Protein AF-A0A1I4GDP8-F1 (afdb_monomer)

Sequence (172 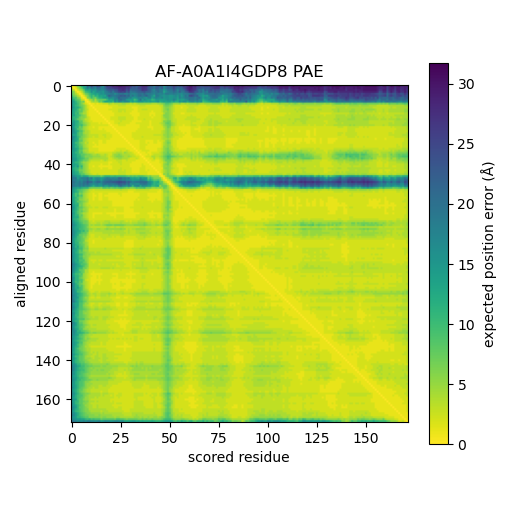aa):
MAGLQLTEWSTLGAIAVHTGGLLLDNRWLRMLGGGAHGLPALAEQNSLESSRSHLVVAFDVLGGQFAIDGGGLGIAAGEVCYWGPDTLAWSGIGVGYSAFLRWALGGGLAEFYGSLRWEGWQEENRVLRMDQGWSLYPPPFAEQGKDANAVSRASVPFGELLGFYADVARQL

Solvent-accessible surface area (backbone atoms only — not comparable to full-atom values): 9273 Å² total; per-residue (Å²): 143,85,63,65,95,57,52,63,87,38,70,66,28,37,38,32,74,75,32,42,46,47,71,38,79,56,52,39,38,38,33,42,3,51,27,46,82,67,39,60,21,36,59,63,75,50,58,46,86,60,96,53,40,51,43,62,47,30,37,38,38,63,53,23,38,31,24,34,20,59,61,58,74,77,76,49,68,57,24,28,27,38,34,35,57,51,71,68,42,79,44,72,71,85,35,36,64,68,57,46,51,52,38,52,76,68,53,51,52,59,70,74,40,49,66,72,52,34,92,62,48,57,65,54,38,68,73,52,53,69,44,36,21,49,48,52,45,50,38,48,57,40,84,80,12,51,48,41,70,80,32,48,76,43,85,39,53,36,68,58,50,42,47,52,51,58,56,53,54,72,74,110

Mean predicted aligned error: 4.49 Å

Secondary structure (DSSP, 8-state):
-------TTSHHHHHHHH-SEEEETTTTEEEESS-BTTBPPHHHHTT-SS--SEEEEEEETTS-EEEEE-SSSSS-TT-EEEE-TTT-SEEE-SS-HHHHHHHHHTTTHHHHTGGG--TTHHHHHHHS-TTEEEEEES-TTSGGGS-TTTSEEEEEEHHHHHHHHHHHHTT-

Nearest PDB structures (foldseek):
  8fzz-assembly2_D  TM=6.661E-01  e=7.104E-02  Phocaeicola vulgatus
  8g0k-assembly2_D  TM=5.378E-01  e=4.264E-02  Bacteroides

pLDDT: mean 91.88, std 12.27, range [35.91, 98.44]

Structure (mmCIF, N/CA/C/O backbone):
data_AF-A0A1I4GDP8-F1
#
_entry.id   AF-A0A1I4GDP8-F1
#
loop_
_atom_site.group_PDB
_atom_site.id
_atom_site.type_symbol
_atom_site.label_atom_id
_atom_site.label_alt_id
_atom_site.label_comp_id
_atom_site.label_asym_id
_atom_site.label_entity_id
_atom_site.label_seq_id
_atom_site.pdbx_PDB_ins_code
_atom_site.Cartn_x
_atom_site.Cartn_y
_atom_site.Cartn_z
_atom_site.occupancy
_atom_site.B_iso_or_equiv
_atom_site.auth_seq_id
_atom_site.auth_comp_id
_atom_site.auth_asym_id
_atom_site.auth_atom_id
_atom_site.pdbx_PDB_model_num
ATOM 1 N N . MET A 1 1 ? 17.662 17.486 -13.382 1.00 35.91 1 MET A N 1
ATOM 2 C CA . MET A 1 1 ? 16.907 16.226 -13.237 1.00 35.91 1 MET A CA 1
ATOM 3 C C . MET A 1 1 ? 17.757 15.092 -13.785 1.00 35.91 1 MET A C 1
ATOM 5 O O . MET A 1 1 ? 17.804 14.910 -14.991 1.00 35.91 1 MET A O 1
ATOM 9 N N . ALA A 1 2 ? 18.505 14.404 -12.929 1.00 40.25 2 ALA A N 1
ATOM 10 C CA . ALA A 1 2 ? 19.274 13.216 -13.291 1.00 40.25 2 ALA A CA 1
ATOM 11 C C . ALA A 1 2 ? 19.120 12.240 -12.126 1.00 40.25 2 ALA A C 1
ATOM 13 O O . ALA A 1 2 ? 19.550 12.554 -11.024 1.00 40.25 2 ALA A O 1
ATOM 14 N N . GLY A 1 3 ? 18.421 11.127 -12.336 1.00 43.22 3 GLY A N 1
ATOM 15 C CA . GLY A 1 3 ? 18.157 10.185 -11.242 1.00 43.22 3 GLY A CA 1
ATOM 16 C C . GLY A 1 3 ? 17.211 9.033 -11.555 1.00 43.22 3 GLY A C 1
ATOM 17 O O . GLY A 1 3 ? 16.853 8.287 -10.657 1.00 43.22 3 GLY A O 1
ATOM 18 N N . LEU A 1 4 ? 16.790 8.851 -12.806 1.00 46.84 4 LEU A N 1
ATOM 19 C CA . LEU A 1 4 ? 15.956 7.717 -13.170 1.00 46.84 4 LEU A CA 1
ATOM 20 C C . LEU A 1 4 ? 16.257 7.357 -14.627 1.00 46.84 4 LEU A C 1
ATOM 22 O O . LEU A 1 4 ? 15.817 8.050 -15.536 1.00 46.84 4 LEU A O 1
ATOM 26 N N . GLN A 1 5 ? 17.013 6.280 -14.870 1.00 47.69 5 GLN A N 1
ATOM 27 C CA . GLN A 1 5 ? 17.073 5.653 -16.202 1.00 47.69 5 GLN A CA 1
ATOM 28 C C . GLN A 1 5 ? 15.788 4.845 -16.476 1.00 47.69 5 GLN A C 1
ATOM 30 O O . GLN A 1 5 ? 15.824 3.799 -17.117 1.00 47.69 5 GLN A O 1
ATOM 35 N N . LEU A 1 6 ? 14.634 5.300 -15.974 1.00 54.16 6 LEU A N 1
ATOM 36 C CA . LEU A 1 6 ? 13.370 4.839 -16.517 1.00 54.16 6 LEU A CA 1
ATOM 37 C C . LEU A 1 6 ? 13.172 5.612 -17.803 1.00 54.16 6 LEU A C 1
ATOM 39 O O . LEU A 1 6 ? 13.088 6.838 -17.817 1.00 54.16 6 LEU A O 1
ATOM 43 N N . THR A 1 7 ? 13.114 4.883 -18.901 1.00 51.88 7 THR A N 1
ATOM 44 C CA . THR A 1 7 ? 12.598 5.462 -20.123 1.00 51.88 7 THR A CA 1
ATOM 45 C C . THR A 1 7 ? 11.133 5.829 -19.871 1.00 51.88 7 THR A C 1
ATOM 47 O O . THR A 1 7 ? 10.374 5.032 -19.306 1.00 51.88 7 THR A O 1
ATOM 50 N N . GLU A 1 8 ? 10.718 7.027 -20.290 1.00 60.31 8 GLU A N 1
ATOM 51 C CA . GLU A 1 8 ? 9.305 7.462 -20.278 1.00 60.31 8 GLU A CA 1
ATOM 52 C C . GLU A 1 8 ? 8.395 6.460 -21.019 1.00 60.31 8 GLU A C 1
ATOM 54 O O . GLU A 1 8 ? 7.193 6.393 -20.795 1.00 60.31 8 GLU A O 1
ATOM 59 N N . TRP A 1 9 ? 9.006 5.615 -21.853 1.00 66.12 9 TRP A N 1
ATOM 60 C CA . TRP A 1 9 ? 8.411 4.517 -22.606 1.00 66.12 9 TRP A CA 1
ATOM 61 C C . TRP A 1 9 ? 8.020 3.289 -21.765 1.00 66.12 9 TRP A C 1
ATOM 63 O O . TRP A 1 9 ? 7.326 2.404 -22.265 1.00 66.12 9 TRP A O 1
ATOM 73 N N . SER A 1 10 ? 8.452 3.199 -20.505 1.00 86.81 10 SER A N 1
ATOM 74 C CA . SER A 1 10 ? 8.004 2.155 -19.576 1.00 86.81 10 SER A CA 1
ATOM 75 C C . SER A 1 10 ? 6.699 2.555 -18.880 1.00 86.81 10 SER A C 1
ATOM 77 O O . SER A 1 10 ? 6.468 3.730 -18.611 1.00 86.81 10 SER A O 1
ATOM 79 N N . THR A 1 11 ? 5.853 1.582 -18.515 1.00 92.94 11 THR A N 1
ATOM 80 C CA . THR A 1 11 ? 4.602 1.858 -17.777 1.00 92.94 11 THR A CA 1
ATOM 81 C C . THR A 1 11 ? 4.851 2.643 -16.484 1.00 92.94 11 THR A C 1
ATOM 83 O O . THR A 1 11 ? 4.114 3.576 -16.183 1.00 92.94 11 THR A O 1
ATOM 86 N N . LEU A 1 12 ? 5.905 2.290 -15.738 1.00 93.50 12 LEU A N 1
ATOM 87 C CA . LEU A 1 12 ? 6.292 2.993 -14.514 1.00 93.50 12 LEU A CA 1
ATOM 88 C C . LEU A 1 12 ? 6.770 4.421 -14.802 1.00 93.50 12 LEU A C 1
ATOM 90 O O . LEU A 1 12 ? 6.338 5.347 -14.124 1.00 93.50 12 LEU A O 1
ATOM 94 N N . GLY A 1 13 ? 7.619 4.607 -15.818 1.00 91.69 13 GLY A N 1
ATOM 95 C CA . GLY A 1 13 ? 8.099 5.927 -16.232 1.00 91.69 13 GLY A CA 1
ATOM 96 C C . GLY A 1 13 ? 6.957 6.851 -16.653 1.00 91.69 13 GLY A C 1
ATOM 97 O O . GLY A 1 13 ? 6.884 7.983 -16.184 1.00 91.69 13 GLY A O 1
ATOM 98 N N . ALA A 1 14 ? 6.013 6.348 -17.452 1.00 93.62 14 ALA A N 1
ATOM 99 C CA . ALA A 1 14 ? 4.844 7.112 -17.877 1.00 93.62 14 ALA A CA 1
ATOM 100 C C . ALA A 1 14 ? 3.983 7.578 -16.688 1.00 93.62 14 ALA A C 1
ATOM 102 O O . ALA A 1 14 ? 3.579 8.739 -16.641 1.00 93.62 14 ALA A O 1
ATOM 103 N N . ILE A 1 15 ? 3.736 6.710 -15.699 1.00 95.25 15 ILE A N 1
ATOM 104 C CA . ILE A 1 15 ? 2.999 7.079 -14.477 1.00 95.25 15 ILE A CA 1
ATOM 105 C C . ILE A 1 15 ? 3.788 8.101 -13.653 1.00 95.25 15 ILE A C 1
ATOM 107 O O . ILE A 1 15 ? 3.215 9.098 -13.210 1.00 95.25 15 ILE A O 1
ATOM 111 N N . ALA A 1 16 ? 5.092 7.881 -13.478 1.00 93.81 16 ALA A N 1
ATOM 112 C CA . ALA A 1 16 ? 5.968 8.757 -12.708 1.00 93.81 16 ALA A CA 1
ATOM 113 C C . ALA A 1 16 ? 6.055 10.178 -13.284 1.00 93.81 16 ALA A C 1
ATOM 115 O O . ALA A 1 16 ? 6.121 11.136 -12.521 1.00 93.81 16 ALA A O 1
ATOM 116 N N . VAL A 1 17 ? 6.049 10.319 -14.613 1.00 92.94 17 VAL A N 1
ATOM 117 C CA . VAL A 1 17 ? 6.251 11.610 -15.291 1.00 92.94 17 VAL A CA 1
ATOM 118 C C . VAL A 1 17 ? 4.935 12.315 -15.621 1.00 92.94 17 VAL A C 1
ATOM 120 O O . VAL A 1 17 ? 4.860 13.539 -15.529 1.00 92.94 17 VAL A O 1
ATOM 123 N N . HIS A 1 18 ? 3.887 11.579 -15.999 1.00 94.94 18 HIS A N 1
ATOM 124 C CA . HIS A 1 18 ? 2.669 12.174 -16.566 1.00 94.94 18 HIS A CA 1
ATOM 125 C C . HIS A 1 18 ? 1.446 12.129 -15.645 1.00 94.94 18 HIS A C 1
ATOM 127 O O . HIS A 1 18 ? 0.358 12.535 -16.051 1.00 94.94 18 HIS A O 1
ATOM 133 N N . THR A 1 19 ? 1.590 11.652 -14.407 1.00 95.56 19 THR A N 1
ATOM 134 C CA . THR A 1 19 ? 0.492 11.609 -13.431 1.00 95.56 19 THR A CA 1
ATOM 135 C C . THR A 1 19 ? 0.973 12.057 -12.056 1.00 95.56 19 THR A C 1
ATOM 137 O O . THR A 1 19 ? 2.157 11.955 -11.761 1.00 95.56 19 THR A O 1
ATOM 140 N N . GLY A 1 20 ? 0.067 12.494 -11.177 1.00 94.81 20 GLY A N 1
ATOM 141 C CA . GLY A 1 20 ? 0.382 12.643 -9.746 1.00 94.81 20 GLY A CA 1
ATOM 142 C C . GLY A 1 20 ? 0.464 11.301 -9.000 1.00 94.81 20 GLY A C 1
ATOM 143 O O . GLY A 1 20 ? 1.053 11.219 -7.925 1.00 94.81 20 GLY A O 1
ATOM 144 N N . GLY A 1 21 ? -0.107 10.247 -9.584 1.00 95.50 21 GLY A N 1
ATOM 145 C CA . GLY A 1 21 ? -0.298 8.917 -9.012 1.00 95.50 21 GLY A CA 1
ATOM 146 C C . GLY A 1 21 ? -1.630 8.316 -9.471 1.00 95.50 21 GLY A C 1
ATOM 147 O O . GLY A 1 21 ? -2.448 9.003 -10.089 1.00 95.50 21 GLY A O 1
ATOM 148 N N . LEU A 1 22 ? -1.858 7.039 -9.162 1.00 96.75 22 LEU A N 1
ATOM 149 C CA . LEU A 1 22 ? -3.117 6.342 -9.451 1.00 96.75 22 LEU A CA 1
ATOM 150 C C . LEU A 1 22 ? -3.811 5.932 -8.155 1.00 96.75 22 LEU A C 1
ATOM 152 O O . LEU A 1 22 ? -3.173 5.460 -7.216 1.00 96.75 22 LEU A O 1
ATOM 156 N N . LEU A 1 23 ? -5.133 6.072 -8.129 1.00 96.44 23 LEU A N 1
ATOM 157 C CA . LEU A 1 23 ? -5.977 5.689 -7.003 1.00 96.44 23 LEU A CA 1
ATOM 158 C C . LEU A 1 23 ? -6.873 4.548 -7.451 1.00 96.44 23 LEU A C 1
ATOM 160 O O . LEU A 1 23 ? -7.766 4.752 -8.273 1.00 96.44 23 LEU A O 1
ATOM 164 N N . LEU A 1 24 ? -6.619 3.354 -6.932 1.00 97.00 24 LEU A N 1
ATOM 165 C CA . LEU A 1 24 ? -7.329 2.148 -7.331 1.00 97.00 24 LEU A CA 1
ATOM 166 C C . LEU A 1 24 ? -8.208 1.641 -6.193 1.00 97.00 24 LEU A C 1
ATOM 168 O O . LEU A 1 24 ? -7.927 1.887 -5.019 1.00 97.00 24 LEU A O 1
ATOM 172 N N . ASP A 1 25 ? -9.278 0.949 -6.578 1.00 96.50 25 ASP A N 1
ATOM 173 C CA . ASP A 1 25 ? -10.204 0.247 -5.687 1.00 96.50 25 ASP A CA 1
ATOM 174 C C . ASP A 1 25 ? -10.676 1.115 -4.510 1.00 96.50 25 ASP A C 1
ATOM 176 O O . ASP A 1 25 ? -10.253 0.964 -3.367 1.00 96.50 25 ASP A O 1
ATOM 180 N N . ASN A 1 26 ? -11.478 2.137 -4.828 1.00 96.56 26 ASN A N 1
ATOM 181 C CA . ASN A 1 26 ? -11.951 3.139 -3.870 1.00 96.56 26 ASN A CA 1
ATOM 182 C C . ASN A 1 26 ? -10.823 3.801 -3.059 1.00 96.56 26 ASN A C 1
ATOM 184 O O . ASN A 1 26 ? -11.002 4.111 -1.886 1.00 96.56 26 ASN A O 1
ATOM 188 N N . ARG A 1 27 ? -9.678 4.079 -3.700 1.00 95.81 27 ARG A N 1
ATOM 189 C CA . ARG A 1 27 ? -8.499 4.727 -3.089 1.00 95.81 27 ARG A CA 1
ATOM 190 C C . ARG A 1 27 ? -7.786 3.853 -2.049 1.00 95.81 27 ARG A C 1
ATOM 192 O O . ARG A 1 27 ? -6.932 4.378 -1.329 1.00 95.81 27 ARG A O 1
ATOM 199 N N . TRP A 1 28 ? -8.119 2.557 -1.985 1.00 97.81 28 TRP A N 1
ATOM 200 C CA . TRP A 1 28 ? -7.442 1.586 -1.131 1.00 97.81 28 TRP A CA 1
ATOM 201 C C . TRP A 1 28 ? -5.963 1.493 -1.489 1.00 97.81 28 TRP A C 1
ATOM 203 O O . TRP A 1 28 ? -5.117 1.606 -0.612 1.00 97.81 28 TRP A O 1
ATOM 213 N N . LEU A 1 29 ? -5.658 1.332 -2.779 1.00 98.06 29 LEU A N 1
ATOM 214 C CA . LEU A 1 29 ? -4.291 1.295 -3.287 1.00 98.06 29 LEU A CA 1
ATOM 215 C C . LEU A 1 29 ? -3.946 2.629 -3.953 1.00 98.06 29 LEU A C 1
ATOM 217 O O . LEU A 1 29 ? -4.675 3.120 -4.819 1.00 98.06 29 LEU A O 1
ATOM 221 N N . ARG A 1 30 ? -2.812 3.202 -3.562 1.00 97.44 30 ARG A N 1
ATOM 222 C CA . ARG A 1 30 ? -2.307 4.499 -4.017 1.00 97.44 30 ARG A CA 1
ATOM 223 C C . ARG A 1 30 ? -0.950 4.285 -4.675 1.00 97.44 30 ARG A C 1
ATOM 225 O O . ARG A 1 30 ? 0.062 4.146 -3.993 1.00 97.44 30 ARG A O 1
ATOM 232 N N . MET A 1 31 ? -0.933 4.211 -6.002 1.00 97.56 31 MET A N 1
ATOM 233 C CA . MET A 1 31 ? 0.302 4.050 -6.772 1.00 97.56 31 MET A CA 1
ATOM 234 C C . MET A 1 31 ? 0.991 5.397 -6.968 1.00 97.56 31 MET A C 1
ATOM 236 O O . MET A 1 31 ? 0.341 6.387 -7.311 1.00 97.56 31 MET A O 1
ATOM 240 N N . LEU A 1 32 ? 2.305 5.421 -6.772 1.00 96.81 32 LEU A N 1
ATOM 241 C CA . LEU A 1 32 ? 3.108 6.637 -6.800 1.00 96.81 32 LEU A CA 1
ATOM 242 C C . LEU A 1 32 ? 3.395 7.084 -8.236 1.00 96.81 32 LEU A C 1
ATOM 244 O O . LEU A 1 32 ? 3.806 6.287 -9.080 1.00 96.81 32 LEU A O 1
ATOM 248 N N . GLY A 1 33 ? 3.193 8.377 -8.485 1.00 96.25 33 GLY A N 1
ATOM 249 C CA . GLY A 1 33 ? 3.544 9.066 -9.727 1.00 96.25 33 GLY A CA 1
ATOM 250 C C . GLY A 1 33 ? 4.491 10.236 -9.451 1.00 96.25 33 GLY A C 1
ATOM 251 O O . GLY A 1 33 ? 5.422 10.116 -8.660 1.00 96.25 33 GLY A O 1
ATOM 252 N N . GLY A 1 34 ? 4.223 11.392 -10.049 1.00 95.38 34 GLY A N 1
ATOM 253 C CA . GLY A 1 34 ? 4.928 12.655 -9.812 1.00 95.38 34 GLY A CA 1
ATOM 254 C C . GLY A 1 34 ? 4.578 13.359 -8.494 1.00 95.38 34 GLY A C 1
ATOM 255 O O . GLY A 1 34 ? 5.129 14.420 -8.218 1.00 95.38 34 GLY A O 1
ATOM 256 N N . GLY A 1 35 ? 3.694 12.775 -7.678 1.00 93.88 35 GLY A N 1
ATOM 257 C CA . GLY A 1 35 ? 3.245 13.328 -6.400 1.00 93.88 35 GLY A CA 1
ATOM 258 C C . GLY A 1 35 ? 2.037 14.250 -6.562 1.00 93.88 35 GLY A C 1
ATOM 259 O O . GLY A 1 35 ? 1.965 15.064 -7.483 1.00 93.88 35 GLY A O 1
ATOM 260 N N . ALA A 1 36 ? 1.051 14.107 -5.676 1.00 92.12 36 ALA A N 1
ATOM 261 C CA . ALA A 1 36 ? -0.137 14.959 -5.639 1.00 92.12 36 ALA A CA 1
ATOM 262 C C . ALA A 1 36 ? -0.914 14.786 -4.330 1.00 92.12 36 ALA A C 1
ATOM 264 O O . ALA A 1 36 ? -0.966 13.699 -3.758 1.00 92.12 36 ALA A O 1
ATOM 265 N N . HIS A 1 37 ? -1.589 15.854 -3.891 1.00 87.06 37 HIS A N 1
ATOM 266 C CA . HIS A 1 37 ? -2.565 15.827 -2.792 1.00 87.06 37 HIS A CA 1
ATOM 267 C C . HIS A 1 37 ? -2.056 15.219 -1.469 1.00 87.06 37 HIS A C 1
ATOM 269 O O . HIS A 1 37 ? -2.854 14.693 -0.701 1.00 87.06 37 HIS A O 1
ATOM 275 N N . GLY A 1 38 ? -0.752 15.311 -1.186 1.00 87.19 38 GLY A N 1
ATOM 276 C CA . GLY A 1 38 ? -0.131 14.753 0.022 1.00 87.19 38 GLY A CA 1
ATOM 277 C C . GLY A 1 38 ? 0.477 13.357 -0.151 1.00 87.19 38 GLY A C 1
ATOM 278 O O . GLY A 1 38 ? 1.065 12.845 0.796 1.00 87.19 38 GLY A O 1
ATOM 279 N N . LEU A 1 39 ? 0.386 12.754 -1.343 1.00 91.12 39 LEU A N 1
ATOM 280 C CA . LEU A 1 39 ? 1.214 11.603 -1.710 1.00 91.12 39 LEU A CA 1
ATOM 281 C C . LEU A 1 39 ? 2.594 12.073 -2.182 1.00 91.12 39 LEU A C 1
ATOM 283 O O . LEU A 1 39 ? 2.650 12.999 -3.003 1.00 91.12 39 LEU A O 1
ATOM 287 N N . PRO A 1 40 ? 3.682 11.426 -1.724 1.00 93.06 40 PRO A N 1
ATOM 288 C CA . PRO A 1 40 ? 5.023 11.750 -2.184 1.00 93.06 40 PRO A CA 1
ATOM 289 C C . PRO A 1 40 ? 5.181 11.398 -3.663 1.00 93.06 40 PRO A C 1
ATOM 291 O O . PRO A 1 40 ? 4.536 10.479 -4.183 1.00 93.06 40 PRO A O 1
ATOM 294 N N . ALA A 1 41 ? 6.077 12.102 -4.348 1.00 94.56 41 ALA A N 1
ATOM 295 C CA . ALA A 1 41 ? 6.502 11.669 -5.672 1.00 94.56 41 ALA A CA 1
ATOM 296 C C . ALA A 1 41 ? 7.258 10.334 -5.570 1.00 94.56 41 ALA A C 1
ATOM 298 O O . ALA A 1 41 ? 7.981 10.094 -4.602 1.00 94.56 41 ALA A O 1
ATOM 299 N N . LEU A 1 42 ? 7.182 9.488 -6.602 1.00 94.06 42 LEU A N 1
ATOM 300 C CA . LEU A 1 42 ? 7.959 8.248 -6.700 1.00 94.06 42 LEU A CA 1
ATOM 301 C C . LEU A 1 42 ? 9.453 8.518 -6.456 1.00 94.06 42 LEU A C 1
ATOM 303 O O . LEU A 1 42 ? 10.120 7.761 -5.751 1.00 94.06 42 LEU A O 1
ATOM 307 N N . ALA A 1 43 ? 9.966 9.618 -7.012 1.00 91.44 43 ALA A N 1
ATOM 308 C CA . ALA A 1 43 ? 11.359 10.023 -6.859 1.00 91.44 43 ALA A CA 1
ATOM 309 C C . ALA A 1 43 ? 11.719 10.467 -5.434 1.00 91.44 43 ALA A C 1
ATOM 311 O O . ALA A 1 43 ? 12.809 10.158 -4.954 1.00 91.44 43 ALA A O 1
ATOM 312 N N . GLU A 1 44 ? 10.804 11.164 -4.761 1.00 91.19 44 GLU A N 1
ATOM 313 C CA . GLU A 1 44 ? 10.965 11.625 -3.381 1.00 91.19 44 GLU A CA 1
ATOM 314 C C . GLU A 1 44 ? 10.964 10.436 -2.416 1.00 91.19 44 GLU A C 1
ATOM 316 O O . GLU A 1 44 ? 11.921 10.247 -1.661 1.00 91.19 44 GLU A O 1
ATOM 321 N N . GLN A 1 45 ? 9.947 9.575 -2.526 1.00 92.00 45 GLN A N 1
ATOM 322 C CA . GLN A 1 45 ? 9.788 8.382 -1.696 1.00 92.00 45 GLN A CA 1
ATOM 323 C C . GLN A 1 45 ? 11.021 7.476 -1.742 1.00 92.00 45 GLN A C 1
ATOM 325 O O . GLN A 1 45 ? 11.431 6.892 -0.740 1.00 92.00 45 GLN A O 1
ATOM 330 N N . ASN A 1 46 ? 11.618 7.349 -2.924 1.00 90.38 46 ASN A N 1
ATOM 331 C CA . ASN A 1 46 ? 12.729 6.440 -3.155 1.00 90.38 46 ASN A CA 1
ATOM 332 C C . ASN A 1 46 ? 14.094 7.121 -3.135 1.00 90.38 46 ASN A C 1
ATOM 334 O O . ASN A 1 46 ? 15.055 6.455 -3.506 1.00 90.38 46 ASN A O 1
ATOM 338 N N . SER A 1 47 ? 14.181 8.404 -2.739 1.00 78.62 47 SER A N 1
ATOM 339 C CA . SER A 1 47 ? 15.392 9.254 -2.701 1.00 78.62 47 SER A CA 1
ATOM 340 C C . SER A 1 47 ? 16.497 8.719 -3.626 1.00 78.62 47 SER A C 1
ATOM 342 O O . SER A 1 47 ? 17.455 8.081 -3.172 1.00 78.62 47 SER A O 1
ATOM 344 N N . LEU A 1 48 ? 16.258 8.870 -4.936 1.00 62.94 48 LEU A N 1
ATOM 345 C CA . LEU A 1 48 ? 16.871 8.129 -6.054 1.00 62.94 48 LEU A CA 1
ATOM 346 C C . LEU A 1 48 ? 18.371 8.411 -6.301 1.00 62.94 48 LEU A C 1
ATOM 348 O O . LEU A 1 48 ? 18.872 8.257 -7.412 1.00 62.94 48 LEU A O 1
ATOM 352 N N . GLU A 1 49 ? 19.108 8.819 -5.275 1.00 54.84 49 GLU A N 1
ATOM 353 C CA . GLU A 1 49 ? 20.528 9.168 -5.359 1.00 54.84 49 GLU A CA 1
ATOM 354 C C . GLU A 1 49 ? 21.472 7.956 -5.178 1.00 54.84 49 GLU A C 1
ATOM 356 O O . GLU A 1 49 ? 22.689 8.117 -5.215 1.00 54.84 49 GLU A O 1
ATOM 361 N N . SER A 1 50 ? 20.959 6.725 -5.011 1.00 50.06 50 SER A N 1
ATOM 362 C CA . SER A 1 50 ? 21.780 5.511 -4.814 1.00 50.06 50 SER A CA 1
ATOM 363 C C . SER A 1 50 ? 21.139 4.221 -5.351 1.00 50.06 50 SER A C 1
ATOM 365 O O . SER A 1 50 ? 19.930 4.150 -5.571 1.00 50.06 50 SER A O 1
ATOM 367 N N . SER A 1 51 ? 21.963 3.183 -5.561 1.00 57.16 51 SER A N 1
ATOM 368 C CA . SER A 1 51 ? 21.540 1.819 -5.907 1.00 57.16 51 SER A CA 1
ATOM 369 C C . SER A 1 51 ? 20.697 1.217 -4.778 1.00 57.16 51 SER A C 1
ATOM 371 O O . SER A 1 51 ? 21.231 0.736 -3.777 1.00 57.16 51 SER A O 1
ATOM 373 N N . ARG A 1 52 ? 19.373 1.283 -4.917 1.00 68.06 52 ARG A N 1
ATOM 374 C CA . ARG A 1 52 ? 18.426 0.803 -3.906 1.00 68.06 52 ARG A CA 1
ATOM 375 C C . ARG A 1 52 ? 18.232 -0.710 -3.986 1.00 68.06 52 ARG A C 1
ATOM 377 O O . ARG A 1 52 ? 18.202 -1.280 -5.072 1.00 68.06 52 ARG A O 1
ATOM 384 N N . SER A 1 53 ? 18.017 -1.332 -2.825 1.00 85.44 53 SER A N 1
ATOM 385 C CA . SER A 1 53 ? 17.607 -2.738 -2.703 1.00 85.44 53 SER A CA 1
ATOM 386 C C . SER A 1 53 ? 16.212 -3.001 -3.272 1.00 85.44 53 SER A C 1
ATOM 388 O O . SER A 1 53 ? 15.928 -4.123 -3.675 1.00 85.44 53 SER A O 1
ATOM 390 N N . HIS A 1 54 ? 15.350 -1.982 -3.294 1.00 92.38 54 HIS A N 1
ATOM 391 C CA . HIS A 1 54 ? 14.002 -2.012 -3.855 1.00 92.38 54 HIS A CA 1
ATOM 392 C C . HIS A 1 54 ? 13.475 -0.599 -4.127 1.00 92.38 54 HIS A C 1
ATOM 394 O O . HIS A 1 54 ? 13.990 0.383 -3.590 1.00 92.38 54 HIS A O 1
ATOM 400 N N . LEU A 1 55 ? 12.434 -0.509 -4.952 1.00 94.44 55 LEU A N 1
ATOM 401 C CA . LEU A 1 55 ? 11.758 0.731 -5.323 1.00 94.44 55 LEU A CA 1
ATOM 402 C C . LEU A 1 55 ? 10.290 0.675 -4.890 1.00 94.44 55 LEU A C 1
ATOM 404 O O . LEU A 1 55 ? 9.512 -0.037 -5.512 1.00 94.44 55 LEU A O 1
ATOM 408 N N . VAL A 1 56 ? 9.892 1.432 -3.869 1.00 96.19 56 VAL A N 1
ATOM 409 C CA . VAL A 1 56 ? 8.493 1.557 -3.432 1.00 96.19 56 VAL A CA 1
ATOM 410 C C . VAL A 1 56 ? 7.673 2.247 -4.521 1.00 96.19 56 VAL A C 1
ATOM 412 O O . VAL A 1 56 ? 7.985 3.362 -4.930 1.00 96.19 56 VAL A O 1
ATOM 415 N N . VAL A 1 57 ? 6.615 1.593 -4.990 1.00 97.62 57 VAL A N 1
ATOM 416 C CA . VAL A 1 57 ? 5.773 2.045 -6.109 1.00 97.62 57 VAL A CA 1
ATOM 417 C C . VAL A 1 57 ? 4.315 2.270 -5.726 1.00 97.62 57 VAL A C 1
ATOM 419 O O . VAL A 1 57 ? 3.586 2.901 -6.491 1.00 97.62 57 VAL A O 1
ATOM 422 N N . ALA A 1 58 ? 3.862 1.770 -4.576 1.00 98.06 58 ALA A N 1
ATOM 423 C CA . ALA A 1 58 ? 2.512 2.021 -4.089 1.00 98.06 58 ALA A CA 1
ATOM 424 C C . ALA A 1 58 ? 2.398 1.820 -2.579 1.00 98.06 58 ALA A C 1
ATOM 426 O O . ALA A 1 58 ? 3.193 1.107 -1.969 1.00 98.06 58 ALA A O 1
ATOM 427 N N . PHE A 1 59 ? 1.343 2.399 -2.020 1.00 98.00 59 PHE A N 1
ATOM 428 C CA . PHE A 1 59 ? 0.921 2.211 -0.643 1.00 98.00 59 PHE A CA 1
ATOM 429 C C . PHE A 1 59 ? -0.543 1.804 -0.579 1.00 98.00 59 PHE A C 1
ATOM 431 O O . PHE A 1 59 ? -1.340 2.284 -1.389 1.00 98.00 59 PHE A O 1
ATOM 438 N N . ASP A 1 60 ? -0.915 0.987 0.400 1.00 97.81 60 ASP A N 1
ATOM 439 C CA . ASP A 1 60 ? -2.318 0.803 0.760 1.00 97.81 60 ASP A CA 1
ATOM 440 C C . ASP A 1 60 ? -2.736 1.645 1.969 1.00 97.81 6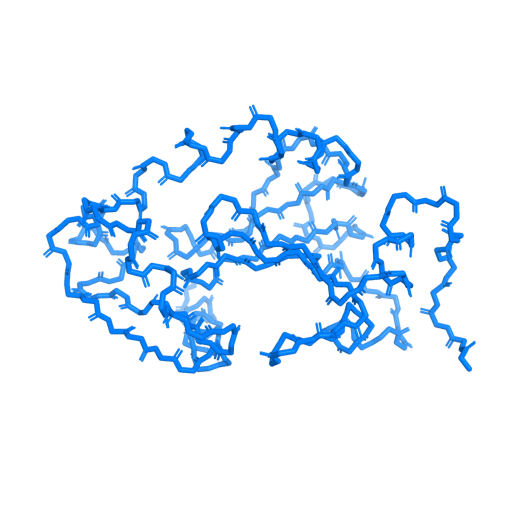0 ASP A C 1
ATOM 442 O O . ASP A 1 60 ? -1.911 2.212 2.686 1.00 97.81 60 ASP A O 1
ATOM 446 N N . VAL A 1 61 ? -4.046 1.762 2.188 1.00 97.94 61 VAL A N 1
ATOM 447 C CA . VAL A 1 61 ? -4.609 2.569 3.282 1.00 97.94 61 VAL A CA 1
ATOM 448 C C . VAL A 1 61 ? -4.245 2.066 4.678 1.00 97.94 61 VAL A C 1
ATOM 450 O O . VAL A 1 61 ? -4.393 2.834 5.622 1.00 97.94 61 VAL A O 1
ATOM 453 N N . LEU A 1 62 ? -3.769 0.828 4.826 1.00 98.19 62 LEU A N 1
ATOM 454 C CA . LEU A 1 62 ? -3.354 0.239 6.099 1.00 98.19 62 LEU A CA 1
ATOM 455 C C . LEU A 1 62 ? -1.847 0.361 6.345 1.00 98.19 62 LEU A C 1
ATOM 457 O O . LEU A 1 62 ? -1.367 -0.166 7.342 1.00 98.19 62 LEU A O 1
ATOM 461 N N . GLY A 1 63 ? -1.104 1.058 5.481 1.00 97.12 63 GLY A N 1
ATOM 462 C CA . GLY A 1 63 ? 0.347 1.215 5.605 1.00 97.12 63 GLY A CA 1
ATOM 463 C C . GLY A 1 63 ? 1.153 0.082 4.963 1.00 97.12 63 GLY A C 1
ATOM 464 O O . GLY A 1 63 ? 2.376 0.061 5.101 1.00 97.12 63 GLY A O 1
ATOM 465 N N . GLY A 1 64 ? 0.504 -0.834 4.239 1.00 97.75 64 GLY A N 1
ATOM 466 C CA . GLY A 1 64 ? 1.195 -1.806 3.401 1.00 97.75 64 GLY A CA 1
ATOM 467 C C . GLY A 1 64 ? 1.896 -1.135 2.223 1.00 97.75 64 GLY A C 1
ATOM 468 O O . GLY A 1 64 ? 1.467 -0.088 1.726 1.00 97.75 64 GLY A O 1
ATOM 469 N N . GLN A 1 65 ? 3.001 -1.731 1.780 1.00 97.88 65 GLN A N 1
ATOM 470 C CA . GLN A 1 65 ? 3.879 -1.152 0.762 1.00 97.88 65 GLN A CA 1
ATOM 471 C C . GLN A 1 65 ? 4.066 -2.127 -0.390 1.00 97.88 65 GLN A C 1
ATOM 473 O O . GLN A 1 65 ? 4.365 -3.296 -0.169 1.00 97.88 65 GLN A O 1
ATOM 478 N N . PHE A 1 66 ? 3.964 -1.637 -1.622 1.00 98.38 66 PHE A N 1
ATOM 479 C CA . PHE A 1 66 ? 4.413 -2.383 -2.793 1.00 98.38 66 PHE A CA 1
ATOM 480 C C . PHE A 1 66 ? 5.726 -1.812 -3.281 1.00 98.38 66 PHE A C 1
ATOM 482 O O . PHE A 1 66 ? 5.840 -0.598 -3.466 1.00 98.38 66 PHE A O 1
ATOM 489 N N . ALA A 1 67 ? 6.691 -2.681 -3.550 1.00 97.62 67 ALA A N 1
ATOM 490 C CA . ALA A 1 67 ? 7.980 -2.290 -4.085 1.00 97.62 67 ALA A CA 1
ATOM 491 C C . ALA A 1 67 ? 8.454 -3.238 -5.180 1.00 97.62 67 ALA A C 1
ATOM 493 O O . ALA A 1 67 ? 8.185 -4.427 -5.125 1.00 97.62 67 ALA A O 1
ATOM 494 N N . ILE A 1 68 ? 9.180 -2.721 -6.166 1.00 97.06 68 ILE A N 1
ATOM 495 C CA . ILE A 1 68 ? 9.915 -3.549 -7.121 1.00 97.06 68 ILE A CA 1
ATOM 496 C C . ILE A 1 68 ? 11.220 -3.973 -6.453 1.00 97.06 68 ILE A C 1
ATOM 498 O O . ILE A 1 68 ? 11.995 -3.106 -6.043 1.00 97.06 68 ILE A O 1
ATOM 502 N N . ASP A 1 69 ? 11.480 -5.272 -6.357 1.00 95.19 69 ASP A N 1
ATOM 503 C CA . ASP A 1 69 ? 12.734 -5.790 -5.817 1.00 95.19 69 ASP A CA 1
ATOM 504 C C . ASP A 1 69 ? 13.897 -5.436 -6.758 1.00 95.19 69 ASP A C 1
ATOM 506 O O . ASP A 1 69 ? 13.938 -5.834 -7.923 1.00 95.19 69 ASP A O 1
ATOM 510 N N . GLY A 1 70 ? 14.856 -4.665 -6.250 1.00 92.00 70 GLY A N 1
ATOM 511 C CA . GLY A 1 70 ? 16.104 -4.325 -6.937 1.00 92.00 70 GLY A CA 1
ATOM 512 C C . GLY A 1 70 ? 17.199 -5.377 -6.738 1.00 92.00 70 GLY A C 1
ATOM 513 O O . GLY A 1 70 ? 18.332 -5.161 -7.159 1.00 92.00 70 GLY A O 1
ATOM 514 N N . GLY A 1 71 ? 16.876 -6.496 -6.082 1.00 89.81 71 GLY A N 1
ATOM 515 C CA . GLY A 1 71 ? 17.791 -7.563 -5.685 1.00 89.81 71 GLY A CA 1
ATOM 516 C C . GLY A 1 71 ? 18.126 -7.571 -4.192 1.00 89.81 71 GLY A C 1
ATOM 517 O O . GLY A 1 71 ? 18.973 -8.356 -3.775 1.00 89.81 71 GLY A O 1
ATOM 518 N N . GLY A 1 72 ? 17.504 -6.711 -3.380 1.00 88.62 72 GLY A N 1
ATOM 519 C CA . GLY A 1 72 ? 17.784 -6.630 -1.946 1.00 88.62 72 GLY A CA 1
ATOM 520 C C . GLY A 1 72 ? 16.601 -6.937 -1.031 1.00 88.62 72 GLY A C 1
ATOM 521 O O . GLY A 1 72 ? 16.784 -6.867 0.181 1.00 88.62 72 GLY A O 1
ATOM 522 N N . LEU A 1 73 ? 15.426 -7.297 -1.565 1.00 92.44 73 LEU A N 1
ATOM 523 C CA . LEU A 1 73 ? 14.372 -7.943 -0.764 1.00 92.44 73 LEU A CA 1
ATOM 524 C C . LEU A 1 73 ? 14.574 -9.457 -0.656 1.00 92.44 73 LEU A C 1
ATOM 526 O O . LEU A 1 73 ? 13.980 -10.090 0.211 1.00 92.44 73 LEU A O 1
ATOM 530 N N . GLY A 1 74 ? 15.417 -10.036 -1.516 1.00 92.12 74 GLY A N 1
ATOM 531 C CA . GLY A 1 74 ? 15.687 -11.473 -1.525 1.00 92.12 74 GLY A CA 1
ATOM 532 C C . GLY A 1 74 ? 14.522 -12.308 -2.060 1.00 92.12 74 GLY A C 1
ATOM 533 O O . GLY A 1 74 ? 14.456 -13.496 -1.761 1.00 92.12 74 GLY A O 1
ATOM 534 N N . ILE A 1 75 ? 13.618 -11.696 -2.833 1.00 95.19 75 ILE A N 1
ATOM 535 C CA . ILE A 1 75 ? 12.475 -12.375 -3.446 1.00 95.19 75 ILE A CA 1
ATOM 536 C C . ILE A 1 75 ? 12.824 -12.732 -4.890 1.00 95.19 75 ILE A C 1
ATOM 538 O O . ILE A 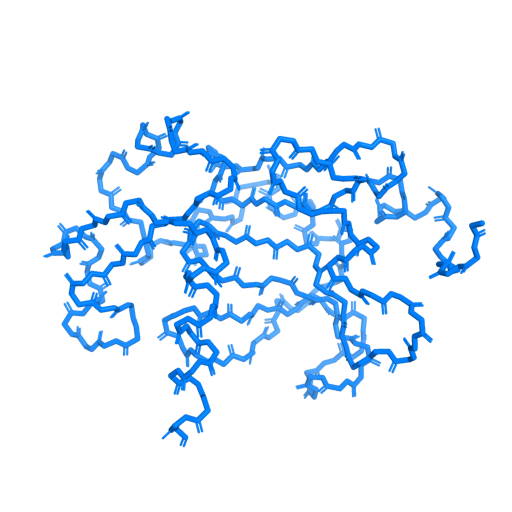1 75 ? 13.122 -13.887 -5.191 1.00 95.19 75 ILE A O 1
ATOM 542 N N . ALA A 1 76 ? 12.834 -11.740 -5.780 1.00 94.50 76 ALA A N 1
ATOM 543 C CA . ALA A 1 76 ? 13.163 -11.907 -7.189 1.00 94.50 76 ALA A CA 1
ATOM 544 C C . ALA A 1 76 ? 13.354 -10.536 -7.847 1.00 94.50 76 ALA A C 1
ATOM 546 O O . ALA A 1 76 ? 12.431 -9.728 -7.903 1.00 94.50 76 ALA A O 1
ATOM 547 N N . ALA A 1 77 ? 14.541 -10.278 -8.402 1.00 93.62 77 ALA A N 1
ATOM 548 C CA . ALA A 1 77 ? 14.838 -8.998 -9.043 1.00 93.62 77 ALA A CA 1
ATOM 549 C C . ALA A 1 77 ? 13.829 -8.659 -10.162 1.00 93.62 77 ALA A C 1
ATOM 551 O O . ALA A 1 77 ? 13.592 -9.455 -11.071 1.00 93.62 77 ALA A O 1
ATOM 552 N N . GLY A 1 78 ? 13.262 -7.452 -10.110 1.00 93.19 78 GLY A N 1
ATOM 553 C CA . GLY A 1 78 ? 12.250 -6.948 -11.044 1.00 93.19 78 GLY A CA 1
ATOM 554 C C . GLY A 1 78 ? 10.804 -7.329 -10.702 1.00 93.19 78 GLY A C 1
ATOM 555 O O . GLY A 1 78 ? 9.880 -6.825 -11.348 1.00 93.19 78 GLY A O 1
ATOM 556 N N . GLU A 1 79 ? 10.590 -8.177 -9.698 1.00 96.81 79 GLU A N 1
ATOM 557 C CA . GLU A 1 79 ? 9.262 -8.542 -9.213 1.00 96.81 79 GLU A CA 1
ATOM 558 C C . GLU A 1 79 ? 8.672 -7.445 -8.319 1.00 96.81 79 GLU A C 1
ATOM 560 O O . GLU A 1 79 ? 9.394 -6.778 -7.580 1.00 96.81 79 GLU A O 1
ATOM 565 N N . VAL A 1 80 ? 7.352 -7.252 -8.376 1.00 98.31 80 VAL A N 1
ATOM 566 C CA . VAL A 1 80 ? 6.629 -6.475 -7.367 1.00 98.31 80 VAL A CA 1
ATOM 567 C C . VAL A 1 80 ? 6.429 -7.341 -6.127 1.00 98.31 80 VAL A C 1
ATOM 569 O O . VAL A 1 80 ? 5.821 -8.406 -6.189 1.00 98.31 80 VAL A O 1
ATOM 572 N N . CYS A 1 81 ? 6.893 -6.846 -4.993 1.00 98.38 81 CYS A N 1
ATOM 573 C CA . CYS A 1 81 ? 6.723 -7.431 -3.677 1.00 98.38 81 CYS A CA 1
ATOM 574 C C . CYS A 1 81 ? 5.770 -6.578 -2.838 1.00 98.38 81 CYS A C 1
ATOM 576 O O . CYS A 1 81 ? 5.684 -5.363 -3.029 1.00 98.38 81 CYS A O 1
ATOM 578 N N . TYR A 1 82 ? 5.089 -7.210 -1.889 1.00 98.44 82 TYR A N 1
ATOM 579 C CA . TYR A 1 82 ? 4.228 -6.575 -0.903 1.00 98.44 82 TYR A CA 1
ATOM 580 C C . TYR A 1 82 ? 4.786 -6.768 0.501 1.00 98.44 82 TYR A C 1
ATOM 582 O O . TYR A 1 82 ? 5.059 -7.895 0.916 1.00 98.44 82 TYR A O 1
ATOM 590 N N . TRP A 1 83 ? 4.933 -5.666 1.225 1.00 97.88 83 TRP A N 1
ATOM 591 C CA . TRP A 1 83 ? 5.121 -5.656 2.664 1.00 97.88 83 TRP A CA 1
ATOM 592 C C . TRP A 1 83 ? 3.761 -5.458 3.327 1.00 97.88 83 TRP A C 1
ATOM 594 O O . TRP A 1 83 ? 3.142 -4.402 3.152 1.00 97.88 83 TRP A O 1
ATOM 604 N N . GLY A 1 84 ? 3.292 -6.475 4.050 1.00 96.50 84 GLY A N 1
ATOM 605 C CA . GLY A 1 84 ? 1.950 -6.486 4.632 1.00 96.50 84 GLY A CA 1
ATOM 606 C C . GLY A 1 84 ? 1.926 -6.068 6.103 1.00 96.50 84 GLY A C 1
ATOM 607 O O . GLY A 1 84 ? 2.700 -6.614 6.888 1.00 96.50 84 GLY A O 1
ATOM 608 N N . PRO A 1 85 ? 1.016 -5.174 6.533 1.00 95.94 85 PRO A N 1
ATOM 609 C CA . PRO A 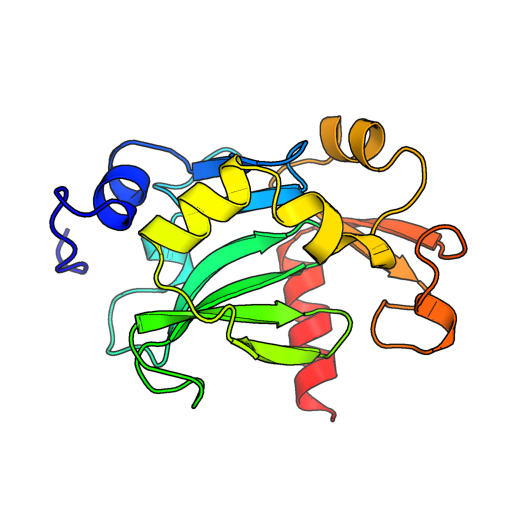1 85 ? 0.857 -4.811 7.944 1.00 95.94 85 PRO A CA 1
ATOM 610 C C . PRO A 1 85 ? 0.309 -5.963 8.808 1.00 95.94 85 PRO A C 1
ATOM 612 O O . PRO A 1 85 ? 0.295 -5.877 10.032 1.00 95.94 85 PRO A O 1
ATOM 615 N N . ASP A 1 86 ? -0.156 -7.040 8.184 1.00 95.94 86 ASP A N 1
ATOM 616 C CA . ASP A 1 86 ? -0.680 -8.265 8.789 1.00 95.94 86 ASP A CA 1
ATOM 617 C C . ASP A 1 86 ? 0.361 -9.379 8.953 1.00 95.94 86 ASP A C 1
ATOM 619 O O . ASP A 1 86 ? 0.168 -10.287 9.766 1.00 95.94 86 ASP A O 1
ATOM 623 N N . THR A 1 87 ? 1.455 -9.298 8.194 1.00 94.94 87 THR A N 1
ATOM 624 C CA . THR A 1 87 ? 2.568 -10.262 8.202 1.00 94.94 87 THR A CA 1
ATOM 625 C C . THR A 1 87 ? 3.876 -9.655 8.698 1.00 94.94 87 THR A C 1
ATOM 627 O O . THR A 1 87 ? 4.755 -10.385 9.147 1.00 94.94 87 THR A O 1
ATOM 630 N N . LEU A 1 88 ? 4.006 -8.328 8.619 1.00 95.75 88 LEU A N 1
ATOM 631 C CA . LEU A 1 88 ? 5.213 -7.548 8.895 1.00 95.75 88 LEU A CA 1
ATOM 632 C C . LEU A 1 88 ? 6.439 -7.985 8.074 1.00 95.75 88 LEU A C 1
ATOM 634 O O . LEU A 1 88 ? 7.580 -7.718 8.451 1.00 95.75 88 LEU A O 1
ATOM 638 N N . ALA A 1 89 ? 6.209 -8.623 6.927 1.00 95.38 89 ALA A N 1
ATOM 639 C CA . ALA A 1 89 ? 7.244 -9.197 6.081 1.00 95.38 89 ALA A CA 1
ATOM 640 C C . ALA A 1 89 ? 7.000 -8.893 4.600 1.00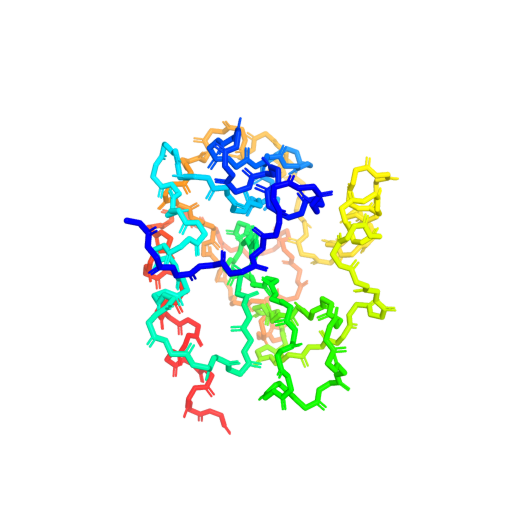 95.38 89 ALA A C 1
ATOM 642 O O . ALA A 1 89 ? 5.876 -8.627 4.173 1.00 95.38 89 ALA A O 1
ATOM 643 N N . TRP A 1 90 ? 8.075 -8.954 3.811 1.00 97.00 90 TRP A N 1
ATOM 644 C CA . TRP A 1 90 ? 7.997 -8.892 2.354 1.00 97.00 90 TRP A CA 1
ATOM 645 C C . TRP A 1 90 ? 7.577 -10.245 1.776 1.00 97.00 90 TRP A C 1
ATOM 647 O O . TRP A 1 90 ? 8.090 -11.290 2.170 1.00 97.00 90 TRP A O 1
ATOM 657 N N . SER A 1 91 ? 6.686 -10.207 0.794 1.00 97.62 91 SER A N 1
ATOM 658 C CA . SER A 1 91 ? 6.246 -11.357 0.005 1.00 97.62 91 SER A CA 1
ATOM 659 C C . SER A 1 91 ? 6.199 -10.990 -1.477 1.00 97.62 91 SER A C 1
ATOM 661 O O . SER A 1 91 ? 5.958 -9.837 -1.830 1.00 97.62 91 SER A O 1
ATOM 663 N N . GLY A 1 92 ? 6.469 -11.950 -2.356 1.00 97.50 92 GLY A N 1
ATOM 664 C CA . GLY A 1 92 ? 6.406 -11.747 -3.802 1.00 97.50 92 GLY A CA 1
ATOM 665 C C . GLY A 1 92 ? 4.983 -11.819 -4.351 1.00 97.50 92 GLY A C 1
ATOM 666 O O . GLY A 1 92 ? 4.225 -12.709 -3.968 1.00 97.50 92 GLY A O 1
ATOM 667 N N . ILE A 1 93 ? 4.617 -10.914 -5.265 1.00 96.69 93 ILE A N 1
ATOM 668 C CA . ILE A 1 93 ? 3.356 -11.000 -6.027 1.00 96.69 93 ILE A CA 1
ATOM 669 C C . ILE A 1 93 ? 3.515 -11.917 -7.258 1.00 96.69 93 ILE A C 1
ATOM 671 O O . ILE A 1 93 ? 2.532 -12.313 -7.882 1.00 96.69 93 ILE A O 1
ATOM 675 N N . GLY A 1 94 ? 4.747 -12.276 -7.627 1.00 96.44 94 GLY A N 1
ATOM 676 C CA . GLY A 1 94 ? 5.073 -13.172 -8.740 1.00 96.44 94 GLY A CA 1
ATOM 677 C C . GLY A 1 94 ? 5.084 -12.504 -10.116 1.00 96.44 94 GLY A C 1
ATOM 678 O O . GLY A 1 94 ? 5.199 -13.187 -11.135 1.00 96.44 94 GLY A O 1
ATOM 679 N N . VAL A 1 95 ? 4.928 -11.177 -10.187 1.00 97.50 95 VAL A N 1
ATOM 680 C CA . VAL A 1 95 ? 4.849 -10.438 -11.455 1.00 97.50 95 VAL A CA 1
ATOM 681 C C . VAL A 1 95 ? 5.583 -9.098 -11.403 1.00 97.50 95 VAL A C 1
ATOM 683 O O . VAL A 1 95 ? 5.680 -8.457 -10.361 1.00 97.50 95 VAL A O 1
ATOM 686 N N . GLY A 1 96 ? 6.060 -8.633 -12.560 1.00 97.00 96 GLY A N 1
ATOM 687 C CA . GLY A 1 96 ? 6.619 -7.286 -12.713 1.00 97.00 96 GLY A CA 1
ATOM 688 C C . GLY A 1 96 ? 5.552 -6.182 -12.782 1.00 97.00 96 GLY A C 1
ATOM 689 O O . GLY A 1 96 ? 4.357 -6.439 -12.955 1.00 97.00 96 GLY A O 1
ATOM 690 N N . TYR A 1 97 ? 5.996 -4.924 -12.719 1.00 97.19 97 TYR A N 1
ATOM 691 C CA . TYR A 1 97 ? 5.132 -3.752 -12.510 1.00 97.19 97 TYR A CA 1
ATOM 692 C C . TYR A 1 97 ? 3.955 -3.603 -13.491 1.00 97.19 97 TYR A C 1
ATOM 694 O O . TYR A 1 97 ? 2.822 -3.395 -13.064 1.00 97.19 97 TYR A O 1
ATOM 702 N N . SER A 1 98 ? 4.168 -3.741 -14.806 1.00 96.56 98 SER A N 1
ATOM 703 C CA . SER A 1 98 ? 3.072 -3.590 -15.781 1.00 96.56 98 SER A CA 1
ATOM 704 C C . SER A 1 98 ? 1.997 -4.674 -15.636 1.00 96.56 98 SER A C 1
ATOM 706 O O . SER A 1 98 ? 0.819 -4.416 -15.874 1.00 96.56 98 SER A O 1
ATOM 708 N N . ALA A 1 99 ? 2.381 -5.896 -15.253 1.00 97.88 99 ALA A N 1
ATOM 709 C CA . ALA A 1 99 ? 1.433 -6.976 -14.999 1.00 97.88 99 ALA A CA 1
ATOM 710 C C . ALA A 1 99 ? 0.694 -6.767 -13.671 1.00 97.88 99 ALA A C 1
ATOM 712 O O . ALA A 1 99 ? -0.525 -6.916 -13.649 1.00 97.88 99 ALA A O 1
ATOM 713 N N . PHE A 1 100 ? 1.398 -6.321 -12.626 1.00 98.25 100 PHE A N 1
ATOM 714 C CA . PHE A 1 100 ? 0.798 -5.898 -11.360 1.00 98.25 100 PHE A CA 1
ATOM 715 C C . PHE A 1 100 ? -0.254 -4.795 -11.557 1.00 98.25 100 PHE A C 1
ATOM 717 O O . PHE A 1 100 ? -1.372 -4.923 -11.068 1.00 98.25 100 PHE A O 1
ATOM 724 N N . LEU A 1 101 ? 0.048 -3.756 -12.345 1.00 98.06 101 LEU A N 1
ATOM 725 C CA . LEU A 1 101 ? -0.913 -2.692 -12.651 1.00 98.06 101 LEU A CA 1
ATOM 726 C C . LEU A 1 101 ? -2.174 -3.235 -13.335 1.00 98.06 101 LEU A C 1
ATOM 728 O O . LEU A 1 101 ? -3.287 -2.895 -12.939 1.00 98.06 101 LEU A O 1
ATOM 732 N N . ARG A 1 102 ? -2.016 -4.095 -14.350 1.00 97.75 102 ARG A N 1
ATOM 733 C CA . ARG A 1 102 ? -3.163 -4.716 -15.037 1.00 97.75 102 ARG A CA 1
ATOM 734 C C . ARG A 1 102 ? -3.994 -5.580 -14.095 1.00 97.75 102 ARG A C 1
ATOM 736 O O . ARG A 1 102 ? -5.216 -5.519 -14.156 1.00 97.75 102 ARG A O 1
ATOM 743 N N . TRP A 1 103 ? -3.344 -6.354 -13.232 1.00 97.38 103 TRP A N 1
ATOM 744 C CA . TRP A 1 103 ? -4.008 -7.168 -12.217 1.00 97.38 103 TRP A CA 1
ATOM 745 C C . TRP A 1 103 ? -4.799 -6.304 -11.224 1.00 97.38 103 TRP A C 1
ATOM 747 O O . TRP A 1 103 ? -5.972 -6.579 -10.973 1.00 97.38 103 TRP A O 1
ATOM 757 N N . ALA A 1 104 ? -4.208 -5.207 -10.741 1.00 97.69 104 ALA A N 1
ATOM 758 C CA . ALA A 1 104 ? -4.859 -4.292 -9.810 1.00 97.69 104 ALA A CA 1
ATOM 759 C C . ALA A 1 104 ? -6.076 -3.589 -10.440 1.00 97.69 104 ALA A C 1
ATOM 761 O O . ALA A 1 104 ? -7.125 -3.477 -9.809 1.00 97.69 104 ALA A O 1
ATOM 762 N N . LEU A 1 105 ? -5.965 -3.172 -11.707 1.00 96.56 105 LEU A N 1
ATOM 763 C CA . LEU A 1 105 ? -7.076 -2.608 -12.487 1.00 96.56 105 LEU A CA 1
ATOM 764 C C . LEU A 1 105 ? -8.164 -3.644 -12.808 1.00 96.56 105 LEU A C 1
ATOM 766 O O . LEU A 1 105 ? -9.331 -3.290 -12.939 1.00 96.56 105 LEU A O 1
ATOM 770 N N . GLY A 1 106 ? -7.781 -4.914 -12.943 1.00 95.06 106 GLY A N 1
ATOM 771 C CA . GLY A 1 106 ? -8.662 -6.030 -13.282 1.00 95.06 106 GLY A CA 1
ATOM 772 C C . GLY A 1 106 ? -9.423 -6.635 -12.102 1.00 95.06 106 GLY A C 1
ATOM 773 O O . GLY A 1 106 ? -10.027 -7.689 -12.269 1.00 95.06 106 GLY A O 1
ATOM 774 N N . GLY A 1 107 ? -9.387 -6.009 -10.921 1.00 93.19 107 GLY A N 1
ATOM 775 C CA . GLY A 1 107 ? -10.112 -6.475 -9.735 1.00 93.19 107 GLY A CA 1
ATOM 776 C C . GLY A 1 107 ? -9.337 -7.443 -8.837 1.00 93.19 107 GLY A C 1
ATOM 777 O O . GLY A 1 107 ? -9.894 -7.926 -7.856 1.00 93.19 107 GLY A O 1
ATOM 778 N N . GLY A 1 108 ? -8.050 -7.687 -9.106 1.00 95.44 108 GLY A N 1
ATOM 779 C CA . GLY A 1 108 ? -7.219 -8.582 -8.295 1.00 95.44 108 GLY A CA 1
ATOM 780 C C . GLY A 1 108 ? -7.099 -8.178 -6.818 1.00 95.44 108 GLY A C 1
ATOM 781 O O . GLY A 1 108 ? -6.904 -9.025 -5.949 1.00 95.44 108 GLY A O 1
ATOM 782 N N . LEU A 1 109 ? -7.301 -6.891 -6.518 1.00 97.00 109 LEU A N 1
ATOM 783 C CA . LEU A 1 109 ? -7.277 -6.346 -5.159 1.00 97.00 109 LEU A CA 1
ATOM 784 C C . LEU A 1 109 ? -8.423 -6.860 -4.272 1.00 97.00 109 LEU A C 1
ATOM 786 O O . LEU A 1 109 ? -8.292 -6.829 -3.051 1.00 97.00 109 LEU A O 1
ATOM 790 N N . ALA A 1 110 ? -9.528 -7.332 -4.860 1.00 95.19 110 ALA A N 1
ATOM 791 C CA . ALA A 1 110 ? -10.689 -7.792 -4.104 1.00 95.19 110 ALA A CA 1
ATOM 792 C C . ALA A 1 110 ? -10.383 -9.038 -3.264 1.00 95.19 110 ALA A C 1
ATOM 794 O O . ALA A 1 110 ? -10.681 -9.057 -2.073 1.00 95.19 110 ALA A O 1
ATOM 795 N N . GLU A 1 111 ? -9.761 -10.049 -3.873 1.00 94.19 111 GLU A N 1
ATOM 796 C CA . GLU A 1 111 ? -9.331 -11.262 -3.172 1.00 94.19 111 GLU A CA 1
ATOM 797 C C . GLU A 1 111 ? -8.113 -10.977 -2.290 1.00 94.19 111 GLU A C 1
ATOM 799 O O . GLU A 1 111 ? -8.093 -11.366 -1.125 1.00 94.19 111 GLU A O 1
ATOM 804 N N . PHE A 1 112 ? -7.143 -10.218 -2.812 1.00 97.00 112 PHE A N 1
ATOM 805 C CA . PHE A 1 112 ? -5.898 -9.902 -2.110 1.00 97.00 112 PHE A CA 1
ATOM 806 C C . PHE A 1 112 ? -6.117 -9.236 -0.746 1.00 97.00 112 PHE A C 1
ATOM 808 O O . PHE A 1 112 ? -5.441 -9.568 0.220 1.00 97.00 112 PHE A O 1
ATOM 815 N N . TYR A 1 113 ? -7.082 -8.317 -0.653 1.00 97.38 113 TYR A N 1
ATOM 816 C CA . TYR A 1 113 ? -7.407 -7.604 0.585 1.00 97.38 113 TYR A CA 1
ATOM 817 C C . TYR A 1 113 ? -8.625 -8.167 1.320 1.00 97.38 113 TYR A C 1
ATOM 819 O O . TYR A 1 113 ? -9.111 -7.523 2.250 1.00 97.38 113 TYR A O 1
ATOM 827 N N . GLY A 1 114 ? -9.143 -9.333 0.925 1.00 95.44 114 GLY A N 1
ATOM 828 C CA . GLY A 1 114 ? -10.408 -9.862 1.440 1.00 95.44 114 GLY A CA 1
ATOM 829 C C . GLY A 1 114 ? -10.465 -9.940 2.970 1.00 95.44 114 GLY A C 1
ATOM 830 O O . GLY A 1 114 ? -11.449 -9.513 3.564 1.00 95.44 114 GLY A O 1
ATOM 831 N N . SER A 1 115 ? -9.388 -10.402 3.611 1.00 94.00 115 SER A N 1
ATOM 832 C CA . SER A 1 115 ? -9.276 -10.501 5.076 1.00 94.00 115 SER A CA 1
ATOM 833 C C . SER A 1 115 ? -9.024 -9.166 5.785 1.00 94.00 115 SER A C 1
ATOM 835 O O . SER A 1 115 ? -9.217 -9.068 6.991 1.00 94.00 115 SER A O 1
ATOM 837 N N . LEU A 1 116 ? -8.591 -8.135 5.057 1.00 96.62 116 LEU A N 1
ATOM 838 C CA . LEU A 1 116 ? -8.238 -6.824 5.609 1.00 96.62 116 LEU A CA 1
ATOM 839 C C . LEU A 1 116 ? -9.360 -5.789 5.451 1.00 96.62 116 LEU A C 1
ATOM 841 O O . LEU A 1 116 ? -9.236 -4.661 5.926 1.00 96.62 116 LEU A O 1
ATOM 845 N N . ARG A 1 117 ? -10.456 -6.159 4.783 1.00 97.12 117 ARG A N 1
ATOM 846 C CA . ARG A 1 117 ? -11.604 -5.293 4.499 1.00 97.12 117 ARG A CA 1
ATOM 847 C C . ARG A 1 117 ? -12.724 -5.493 5.510 1.00 97.12 117 ARG A C 1
ATOM 849 O O . ARG A 1 117 ? -13.010 -6.607 5.933 1.00 97.12 117 ARG A O 1
ATOM 856 N N . TRP A 1 118 ? -13.398 -4.397 5.837 1.00 97.75 118 TRP A N 1
ATOM 857 C CA . TRP A 1 118 ? -14.564 -4.360 6.719 1.00 97.75 118 TRP A CA 1
ATOM 858 C C . TRP A 1 118 ? -15.796 -3.846 5.979 1.00 97.75 118 TRP A C 1
ATOM 860 O O . TRP A 1 118 ? -15.684 -3.195 4.945 1.00 97.75 118 TRP A O 1
ATOM 870 N N . GLU A 1 119 ? -16.990 -4.111 6.489 1.00 97.88 119 GLU A N 1
ATOM 871 C CA . GLU A 1 119 ? -18.221 -3.587 5.903 1.00 97.88 119 GLU A CA 1
ATOM 872 C C . GLU A 1 119 ? -18.197 -2.048 5.827 1.00 97.88 119 GLU A C 1
ATOM 874 O O . GLU A 1 119 ? -17.928 -1.371 6.817 1.00 97.88 119 GLU A O 1
ATOM 879 N N . GLY A 1 120 ? -18.460 -1.487 4.641 1.00 97.44 120 GLY A N 1
ATOM 880 C CA . GLY A 1 120 ? -18.462 -0.035 4.418 1.00 97.44 120 GLY A CA 1
ATOM 881 C C . GLY A 1 120 ? -17.081 0.604 4.214 1.00 97.44 120 GLY A C 1
ATOM 882 O O . GLY A 1 120 ? -16.986 1.832 4.124 1.00 97.44 120 GLY A O 1
ATOM 883 N N . TRP A 1 121 ? -16.005 -0.190 4.092 1.00 97.94 121 TRP A N 1
ATOM 884 C CA . TRP A 1 121 ? -14.650 0.327 3.843 1.00 97.94 121 TRP A CA 1
ATOM 885 C C . TRP A 1 121 ? -14.581 1.249 2.613 1.00 97.94 121 TRP A C 1
ATOM 887 O O . TRP A 1 121 ? -13.802 2.206 2.580 1.00 97.94 121 TRP A O 1
ATOM 897 N N . GLN A 1 122 ? -15.402 0.988 1.591 1.00 97.75 122 GLN A N 1
ATOM 898 C CA . GLN A 1 122 ? -15.457 1.760 0.353 1.00 97.75 122 GLN A CA 1
ATOM 899 C C . GLN A 1 122 ? -15.899 3.205 0.595 1.00 97.75 122 GLN A C 1
ATOM 901 O O . GLN A 1 122 ? -15.333 4.129 0.002 1.00 97.75 122 GLN A O 1
ATOM 906 N N . GLU A 1 123 ? -16.925 3.398 1.421 1.00 97.44 123 GLU A N 1
ATOM 907 C CA . GLU A 1 123 ? -17.480 4.695 1.797 1.00 97.44 123 GLU A CA 1
ATOM 908 C C . GLU A 1 123 ? -16.522 5.442 2.724 1.00 97.44 123 GLU A C 1
ATOM 910 O O . GLU A 1 123 ? -16.248 6.623 2.495 1.00 97.44 123 GLU A O 1
ATOM 915 N N . GLU A 1 124 ? -15.946 4.748 3.708 1.00 97.12 124 GLU A N 1
ATOM 916 C CA . GLU A 1 124 ? -14.949 5.316 4.619 1.00 97.12 124 GLU A CA 1
ATOM 917 C C . GLU A 1 124 ? -13.706 5.814 3.854 1.00 97.12 124 GLU A C 1
ATOM 919 O O . GLU A 1 124 ? -13.242 6.942 4.055 1.00 97.12 124 GLU A O 1
ATOM 924 N N . ASN A 1 125 ? -13.208 5.043 2.882 1.00 96.50 125 ASN A N 1
ATOM 925 C CA . ASN A 1 125 ? -12.049 5.443 2.079 1.00 96.50 125 ASN A CA 1
ATOM 926 C C . ASN A 1 125 ? -12.315 6.630 1.144 1.00 96.50 125 ASN A C 1
ATOM 928 O O . ASN A 1 125 ? -11.380 7.352 0.781 1.00 96.50 125 ASN A O 1
ATOM 932 N N . ARG A 1 126 ? -13.570 6.881 0.745 1.00 93.75 126 ARG A N 1
ATOM 933 C CA . ARG A 1 126 ? -13.900 8.041 -0.101 1.00 93.75 126 ARG A CA 1
ATOM 934 C C . ARG A 1 126 ? -13.629 9.363 0.602 1.00 93.75 126 ARG A C 1
ATOM 936 O O . ARG A 1 126 ? -13.274 10.319 -0.086 1.00 93.75 126 ARG A O 1
ATOM 943 N N . VAL A 1 127 ? -13.758 9.413 1.926 1.00 94.12 127 VAL A N 1
ATOM 944 C CA . VAL A 1 127 ? -13.535 10.628 2.726 1.00 94.12 127 VAL A CA 1
ATOM 945 C C . VAL A 1 127 ? -12.165 10.671 3.403 1.00 94.12 127 VAL A C 1
ATOM 947 O O . VAL A 1 127 ? -11.723 11.751 3.789 1.00 94.12 127 VAL A O 1
ATOM 950 N N . LEU A 1 128 ? -11.454 9.540 3.486 1.00 96.00 128 LEU A N 1
ATOM 951 C CA . LEU A 1 128 ? -10.078 9.489 3.984 1.00 96.00 128 LEU A CA 1
ATOM 952 C C . LEU A 1 128 ? -9.177 10.412 3.152 1.00 96.00 128 LEU A C 1
ATOM 954 O O . LEU A 1 128 ? -9.254 10.419 1.924 1.00 96.00 128 LEU A O 1
ATOM 958 N N . ARG A 1 129 ? -8.308 11.208 3.775 1.00 94.88 129 ARG A N 1
ATOM 959 C CA . ARG A 1 129 ? -7.361 12.057 3.034 1.00 94.88 129 ARG A CA 1
ATOM 960 C C . ARG A 1 129 ? -6.208 11.227 2.455 1.00 94.88 129 ARG A C 1
ATOM 962 O O . ARG A 1 129 ? -5.892 10.153 2.956 1.00 94.88 129 ARG A O 1
ATOM 969 N N . MET A 1 130 ? -5.571 11.704 1.382 1.00 91.81 130 MET A N 1
ATOM 970 C CA . MET A 1 130 ? -4.471 10.954 0.741 1.00 91.81 130 MET A CA 1
ATOM 971 C C . MET A 1 130 ? -3.188 10.922 1.578 1.00 91.81 130 MET A C 1
ATOM 973 O O . MET A 1 130 ? -2.361 10.039 1.383 1.00 91.81 130 MET A O 1
ATOM 977 N N . ASP A 1 131 ? -3.032 11.864 2.505 1.00 93.44 131 ASP A N 1
ATOM 978 C CA . ASP A 1 131 ? -1.949 11.920 3.489 1.00 93.44 131 ASP A CA 1
ATOM 979 C C . ASP A 1 131 ? -2.295 11.172 4.788 1.00 93.44 131 ASP A C 1
ATOM 981 O O . ASP A 1 131 ? -1.575 11.288 5.778 1.00 93.44 131 ASP A O 1
ATOM 985 N N . GLN A 1 132 ? -3.388 10.401 4.798 1.00 97.12 132 GLN A N 1
ATOM 986 C CA . GLN A 1 132 ? -3.835 9.606 5.939 1.00 97.12 132 GLN A CA 1
ATOM 987 C C . GLN A 1 132 ? -4.021 8.132 5.588 1.00 97.12 132 GLN A C 1
ATOM 989 O O . GLN A 1 132 ? -4.280 7.777 4.436 1.00 97.12 132 GLN A O 1
ATOM 994 N N . GLY A 1 133 ? -3.924 7.281 6.603 1.00 97.69 133 GLY A N 1
ATOM 995 C CA . GLY A 1 133 ? -4.243 5.857 6.553 1.00 97.69 133 GLY A CA 1
ATOM 996 C C . GLY A 1 133 ? -5.142 5.459 7.719 1.00 97.69 133 GLY A C 1
ATOM 997 O O . GLY A 1 133 ? -5.427 6.274 8.598 1.00 97.69 133 GLY A O 1
ATOM 998 N N . TRP A 1 134 ? -5.580 4.207 7.726 1.00 98.38 134 TRP A N 1
ATOM 999 C CA . TRP A 1 134 ? -6.333 3.611 8.819 1.00 98.38 134 TRP A CA 1
ATOM 1000 C C . TRP A 1 134 ? -5.389 2.865 9.756 1.00 98.38 134 TRP A C 1
ATOM 1002 O O . TRP A 1 134 ? -4.750 1.886 9.377 1.00 98.38 134 TRP A O 1
ATOM 1012 N N . SER A 1 135 ? -5.330 3.323 11.002 1.00 98.12 135 SER A N 1
ATOM 1013 C CA . SER A 1 135 ? -4.795 2.537 12.108 1.00 98.12 135 SER A CA 1
ATOM 1014 C C . SER A 1 135 ? -5.898 1.619 12.634 1.00 98.12 135 SER A C 1
ATOM 1016 O O . SER A 1 135 ? -7.008 2.092 12.896 1.00 98.12 135 SER A O 1
ATOM 1018 N N . LEU A 1 136 ? -5.599 0.323 12.770 1.00 98.12 136 LEU A N 1
ATOM 1019 C CA . LEU A 1 136 ? -6.502 -0.665 13.362 1.00 98.12 136 LEU A CA 1
ATOM 1020 C C . LEU A 1 136 ? -6.015 -1.045 14.763 1.00 98.12 136 LEU A C 1
ATOM 1022 O O . LEU A 1 136 ? -4.813 -1.224 14.979 1.00 98.12 136 LEU A O 1
ATOM 1026 N N . TYR A 1 137 ? -6.948 -1.209 15.699 1.00 97.38 137 TYR A N 1
ATOM 1027 C CA . TYR A 1 137 ? -6.656 -1.732 17.029 1.00 97.38 137 TYR A CA 1
ATOM 1028 C C . TYR A 1 137 ? -7.692 -2.780 17.467 1.00 97.38 137 TYR A C 1
ATOM 1030 O O . TYR A 1 137 ? -8.874 -2.442 17.584 1.00 97.38 137 TYR A O 1
ATOM 1038 N N . PRO A 1 138 ? -7.275 -4.019 17.787 1.00 97.25 138 PRO A N 1
ATOM 1039 C CA . PRO A 1 138 ? -5.917 -4.571 17.657 1.00 97.25 138 PRO A CA 1
ATOM 1040 C C . PRO A 1 138 ? -5.367 -4.546 16.211 1.00 97.25 138 PRO A C 1
ATOM 1042 O O . PRO A 1 138 ? -6.157 -4.533 15.269 1.00 97.25 138 PRO A O 1
ATOM 1045 N N . PRO A 1 139 ? -4.033 -4.491 16.016 1.00 97.00 139 PRO A N 1
ATOM 1046 C CA . PRO A 1 139 ? -3.438 -4.345 14.686 1.00 97.00 139 PRO A CA 1
ATOM 1047 C C . PRO A 1 139 ? -3.528 -5.642 13.859 1.00 97.00 139 PRO A C 1
ATOM 1049 O O . PRO A 1 139 ? -3.599 -6.721 14.448 1.00 97.00 139 PRO A O 1
ATOM 1052 N N . PRO A 1 140 ? -3.440 -5.581 12.513 1.00 96.88 140 PRO A N 1
ATOM 1053 C CA . PRO A 1 140 ? -3.670 -6.740 11.632 1.00 96.88 140 PRO A CA 1
ATOM 1054 C C . PRO A 1 140 ? -2.711 -7.923 11.848 1.00 96.88 140 PRO A C 1
ATOM 1056 O O . PRO A 1 140 ? -3.023 -9.072 11.517 1.00 96.88 140 PRO A O 1
ATOM 1059 N N . PHE A 1 141 ? -1.515 -7.653 12.377 1.00 96.12 141 PHE A N 1
ATOM 1060 C CA . PHE A 1 141 ? -0.528 -8.681 12.708 1.00 96.12 141 PHE A CA 1
ATOM 1061 C C . PHE A 1 141 ? -0.838 -9.419 14.017 1.00 96.12 141 PHE A C 1
ATOM 1063 O O . PHE A 1 141 ? -0.306 -10.503 14.243 1.00 96.12 141 PHE A O 1
ATOM 1070 N N . ALA A 1 142 ? -1.690 -8.861 14.882 1.00 96.25 142 ALA A N 1
ATOM 1071 C CA . ALA A 1 142 ? -2.123 -9.517 16.108 1.00 96.25 142 ALA A CA 1
ATOM 1072 C C . ALA A 1 142 ? -3.2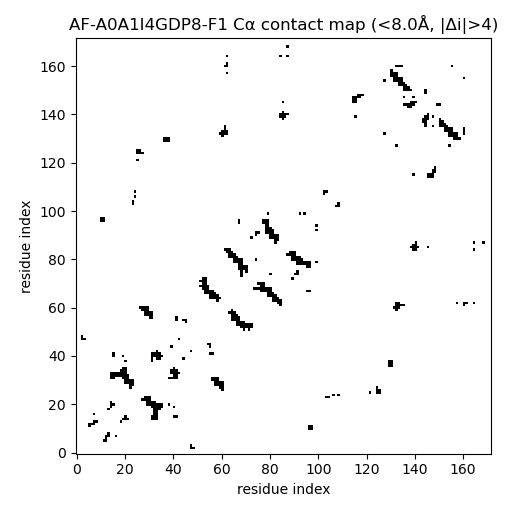72 -10.492 15.824 1.00 96.25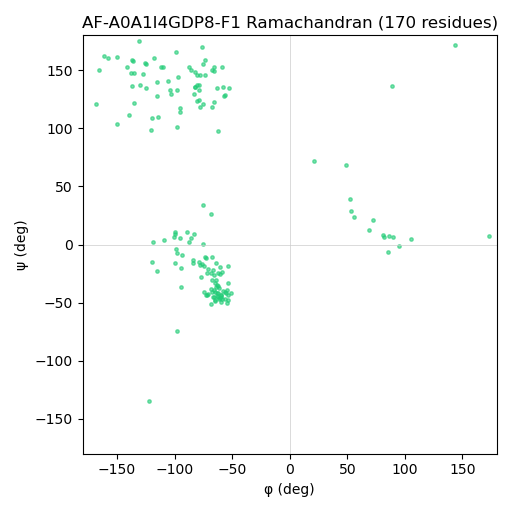 142 ALA A C 1
ATOM 1074 O O . ALA A 1 142 ? -4.123 -10.236 14.973 1.00 96.25 142 ALA A O 1
ATOM 1075 N N . GLU A 1 143 ? -3.344 -11.579 16.593 1.00 94.75 143 GLU A N 1
ATOM 1076 C CA . GLU A 1 143 ? -4.404 -12.588 16.453 1.00 94.75 143 GLU A CA 1
ATOM 1077 C C . GLU A 1 143 ? -5.803 -11.976 16.625 1.00 94.75 143 GLU A C 1
ATOM 1079 O O . GLU A 1 143 ? -6.726 -12.255 15.865 1.00 94.75 143 GLU A O 1
ATOM 1084 N N . GLN A 1 144 ? -5.950 -11.054 17.580 1.00 95.25 144 GLN A N 1
ATOM 1085 C CA . GLN A 1 144 ? -7.210 -10.357 17.845 1.00 95.25 144 GLN A CA 1
ATOM 1086 C C . GLN A 1 144 ? -7.559 -9.309 16.774 1.00 95.25 144 GLN A C 1
ATOM 1088 O O . GLN A 1 144 ? -8.662 -8.772 16.795 1.00 95.25 144 GLN A O 1
ATOM 1093 N N . GLY A 1 145 ? -6.625 -8.989 15.872 1.00 94.94 145 GLY A N 1
ATOM 1094 C CA . GLY A 1 145 ? -6.801 -8.008 14.800 1.00 94.94 145 GLY A CA 1
ATOM 1095 C C . GLY A 1 145 ? -7.102 -8.621 13.432 1.00 94.94 145 GLY A C 1
ATOM 1096 O O . GLY A 1 145 ? -7.135 -7.893 12.444 1.00 94.94 145 GLY A O 1
ATOM 1097 N N . LYS A 1 146 ? -7.307 -9.945 13.352 1.00 93.88 146 LYS A N 1
ATOM 1098 C CA . LYS A 1 146 ? -7.558 -10.653 12.085 1.00 93.88 146 LYS A CA 1
ATOM 1099 C C . LYS A 1 146 ? -8.941 -10.395 11.484 1.00 93.88 146 LYS A C 1
ATOM 1101 O O . LYS A 1 146 ? -9.089 -10.523 10.275 1.00 93.88 146 LYS A O 1
ATOM 1106 N N . ASP A 1 147 ? -9.934 -10.027 12.294 1.00 95.81 147 ASP A N 1
ATOM 1107 C CA . ASP A 1 147 ? -11.251 -9.613 11.799 1.00 95.81 147 ASP A CA 1
ATOM 1108 C C . ASP A 1 147 ? -11.347 -8.086 11.731 1.00 95.81 147 ASP A C 1
ATOM 1110 O O . ASP A 1 147 ? -11.596 -7.413 12.734 1.00 95.81 147 ASP A O 1
ATOM 1114 N N . ALA A 1 148 ? -11.198 -7.536 10.525 1.00 95.38 148 ALA A N 1
ATOM 1115 C CA . ALA A 1 148 ? -11.271 -6.098 10.285 1.00 95.38 148 ALA A CA 1
ATOM 1116 C C . ALA A 1 148 ? -12.631 -5.471 10.664 1.00 95.38 148 ALA A C 1
ATOM 1118 O O . ALA A 1 148 ? -12.694 -4.258 10.878 1.00 95.38 148 ALA A O 1
ATOM 1119 N N . ASN A 1 149 ? -13.710 -6.255 10.791 1.00 97.06 149 ASN A N 1
ATOM 1120 C CA . ASN A 1 149 ? -15.011 -5.751 11.245 1.00 97.06 149 ASN A CA 1
ATOM 1121 C C . ASN A 1 149 ? -15.062 -5.539 12.762 1.00 97.06 149 ASN A C 1
ATOM 1123 O O . ASN A 1 149 ? -15.791 -4.664 13.227 1.00 97.06 149 ASN A O 1
ATOM 1127 N N . ALA A 1 150 ? -14.277 -6.302 13.526 1.00 96.50 150 ALA A N 1
ATOM 1128 C CA . ALA A 1 150 ? -14.305 -6.308 14.988 1.00 96.50 150 ALA A CA 1
ATOM 1129 C C . ALA A 1 150 ? -13.288 -5.352 15.640 1.00 96.50 150 ALA A C 1
ATOM 1131 O O . ALA A 1 150 ? -13.322 -5.147 16.855 1.00 96.50 150 ALA A O 1
ATOM 1132 N N . VAL A 1 151 ? -12.382 -4.761 14.856 1.00 97.44 151 VAL A N 1
ATOM 1133 C CA . VAL A 1 151 ? -11.354 -3.833 15.352 1.00 97.44 151 VAL A CA 1
ATOM 1134 C C . VAL A 1 151 ? -11.848 -2.388 15.405 1.00 97.44 151 VAL A C 1
ATOM 1136 O O . VAL A 1 151 ? -12.699 -1.955 14.626 1.00 97.44 151 VAL A O 1
ATOM 1139 N N . SER A 1 152 ? -11.258 -1.605 16.306 1.00 97.50 152 SER A N 1
ATOM 1140 C CA . SER A 1 152 ? -11.372 -0.145 16.285 1.00 97.50 152 SER A CA 1
ATOM 1141 C C . SER A 1 152 ? -10.527 0.439 15.156 1.00 97.50 152 SER A C 1
ATOM 1143 O O . SER A 1 152 ? -9.454 -0.083 14.853 1.00 97.50 152 SER A O 1
ATOM 1145 N N . ARG A 1 153 ? -10.993 1.537 14.553 1.00 97.81 153 ARG A N 1
ATOM 1146 C CA . ARG A 1 153 ? -10.339 2.194 13.413 1.00 97.81 153 ARG A CA 1
ATOM 1147 C C . ARG A 1 153 ? -10.192 3.686 13.658 1.00 97.81 153 ARG A C 1
ATOM 1149 O O . ARG A 1 153 ? -11.128 4.329 14.129 1.00 97.81 153 ARG A O 1
ATOM 1156 N N . ALA A 1 154 ? -9.033 4.238 13.317 1.00 98.00 154 ALA A N 1
ATOM 1157 C CA . ALA A 1 154 ? -8.779 5.674 13.375 1.00 98.00 154 ALA A CA 1
ATOM 1158 C C . ALA A 1 154 ? -8.016 6.142 12.134 1.00 98.00 154 ALA A C 1
ATOM 1160 O O . ALA A 1 154 ? -7.049 5.505 11.716 1.00 98.00 154 ALA A O 1
ATOM 1161 N N . SER A 1 155 ? -8.431 7.273 11.557 1.00 98.25 155 SER A N 1
ATOM 1162 C CA . SER A 1 155 ? -7.664 7.928 10.499 1.00 98.25 155 SER A CA 1
ATOM 1163 C C . SER A 1 155 ? -6.464 8.636 11.121 1.00 98.25 155 SER A C 1
ATOM 1165 O O . SER A 1 155 ? -6.646 9.534 11.948 1.00 98.25 155 SER A O 1
ATOM 1167 N N . VAL A 1 156 ? -5.256 8.269 10.714 1.00 98.25 156 VAL A N 1
ATOM 1168 C CA . VAL A 1 156 ? -4.003 8.832 11.237 1.00 98.25 156 VAL A CA 1
ATOM 1169 C C . VAL A 1 156 ? -3.131 9.355 10.095 1.00 98.25 156 VAL A C 1
ATOM 1171 O O . VAL A 1 156 ? -3.296 8.897 8.959 1.00 98.25 156 VAL A O 1
ATOM 1174 N N . PRO A 1 157 ? -2.212 10.307 10.341 1.00 97.19 157 PRO A N 1
ATOM 1175 C CA . PRO A 1 157 ? -1.221 10.709 9.347 1.00 97.19 157 PRO A CA 1
ATOM 1176 C C . PRO A 1 157 ? -0.450 9.502 8.801 1.00 97.19 157 PRO A C 1
ATOM 1178 O O . PRO A 1 157 ? -0.001 8.635 9.549 1.00 97.19 157 PRO A O 1
ATOM 1181 N N . PHE A 1 158 ? -0.279 9.442 7.482 1.00 94.06 158 PHE A N 1
ATOM 1182 C CA . PHE A 1 158 ? 0.273 8.260 6.820 1.00 94.06 158 PHE A CA 1
ATOM 1183 C C . PHE A 1 158 ? 1.721 7.977 7.243 1.00 94.06 158 PHE A C 1
ATOM 1185 O O . PHE A 1 158 ? 2.094 6.828 7.455 1.00 94.06 158 PHE A O 1
ATOM 1192 N N . GLY A 1 159 ? 2.518 9.030 7.450 1.00 93.12 159 GLY A N 1
ATOM 1193 C CA . GLY A 1 159 ? 3.882 8.900 7.965 1.00 93.12 159 GLY A CA 1
ATOM 1194 C C . GLY A 1 159 ? 3.950 8.296 9.373 1.00 93.12 159 GLY A C 1
ATOM 1195 O O . GLY A 1 159 ? 4.848 7.505 9.641 1.00 93.12 159 GLY A O 1
ATOM 1196 N N . GLU A 1 160 ? 2.986 8.605 10.249 1.00 96.50 160 GLU A N 1
ATOM 1197 C CA . GLU A 1 160 ? 2.903 7.999 11.587 1.00 96.50 160 GLU A CA 1
ATOM 1198 C C . GLU A 1 160 ? 2.563 6.509 11.497 1.00 96.50 160 GLU A C 1
ATOM 1200 O O . GLU A 1 160 ? 3.173 5.697 12.189 1.00 96.50 160 GLU A O 1
ATOM 1205 N N . LEU A 1 161 ? 1.643 6.138 10.598 1.00 96.94 161 LEU A N 1
ATOM 1206 C CA . LEU A 1 161 ? 1.275 4.742 10.360 1.00 96.94 161 LEU A CA 1
ATOM 1207 C C . LEU A 1 161 ? 2.471 3.916 9.865 1.00 96.94 161 LEU A C 1
ATOM 1209 O O . LEU A 1 161 ? 2.748 2.846 10.402 1.00 96.94 161 LEU A O 1
ATOM 1213 N N . LEU A 1 162 ? 3.212 4.435 8.879 1.00 94.81 162 LEU A N 1
ATOM 1214 C CA . LEU A 1 162 ? 4.428 3.791 8.375 1.00 94.81 162 LEU A CA 1
ATOM 1215 C C . LEU A 1 162 ? 5.517 3.699 9.455 1.00 94.81 162 LEU A C 1
ATOM 1217 O O . LEU A 1 162 ? 6.164 2.661 9.582 1.00 94.81 162 LEU A O 1
ATOM 1221 N N . GLY A 1 163 ? 5.703 4.763 10.243 1.00 95.62 163 GLY A N 1
ATOM 1222 C CA . GLY A 1 163 ? 6.663 4.795 11.348 1.00 95.62 163 GLY A CA 1
ATOM 1223 C C . GLY A 1 163 ? 6.357 3.747 12.415 1.00 95.62 163 GLY A C 1
ATOM 1224 O O . GLY A 1 163 ? 7.242 2.985 12.792 1.00 95.62 163 GLY A O 1
ATOM 1225 N N . PHE A 1 164 ? 5.090 3.632 12.824 1.00 96.62 164 PHE A N 1
ATOM 1226 C CA . PHE A 1 164 ? 4.637 2.604 13.762 1.00 96.62 164 PHE A CA 1
ATOM 1227 C C . PHE A 1 164 ? 5.004 1.193 13.284 1.00 96.62 164 PHE A C 1
ATOM 1229 O O . PHE A 1 164 ? 5.610 0.421 14.024 1.00 96.62 164 PHE A O 1
ATOM 1236 N N . TYR A 1 165 ? 4.689 0.860 12.033 1.00 97.25 165 TYR A N 1
ATOM 1237 C CA . TYR A 1 165 ? 4.999 -0.456 11.480 1.00 97.25 165 TYR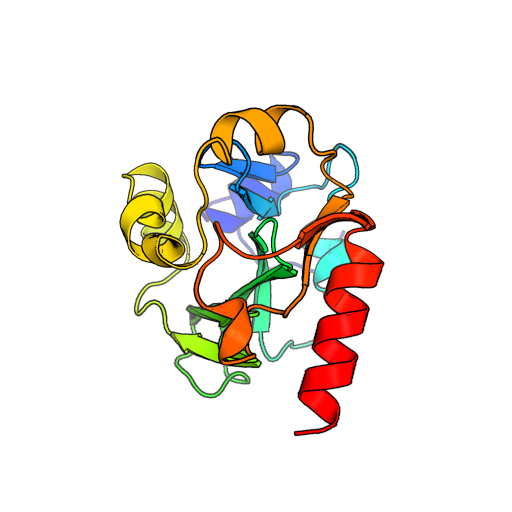 A CA 1
ATOM 1238 C C . TYR A 1 165 ? 6.501 -0.718 11.351 1.00 97.25 165 TYR A C 1
ATOM 1240 O O . TYR A 1 165 ? 6.956 -1.821 11.657 1.00 97.25 165 TYR A O 1
ATOM 1248 N N . ALA A 1 166 ? 7.280 0.290 10.957 1.00 93.69 166 ALA A N 1
ATOM 1249 C CA . ALA A 1 166 ? 8.735 0.193 10.918 1.00 93.69 166 ALA A CA 1
ATOM 1250 C C . ALA A 1 166 ? 9.339 -0.021 12.318 1.00 93.69 166 ALA A C 1
ATOM 1252 O O . ALA A 1 166 ? 10.333 -0.732 12.463 1.00 93.69 166 ALA A O 1
ATOM 1253 N N . ASP A 1 167 ? 8.752 0.570 13.358 1.00 96.00 167 ASP A N 1
ATOM 1254 C CA . ASP A 1 167 ? 9.186 0.389 14.744 1.00 96.00 167 ASP A CA 1
ATOM 1255 C C . ASP A 1 167 ? 8.868 -1.013 15.264 1.00 96.00 167 ASP A C 1
ATOM 1257 O O . ASP A 1 167 ? 9.726 -1.628 15.898 1.00 96.00 167 ASP A O 1
ATOM 1261 N N . VAL A 1 168 ? 7.672 -1.532 14.968 1.00 95.00 168 VAL A N 1
ATOM 1262 C CA . VAL A 1 168 ? 7.267 -2.895 15.341 1.00 95.00 168 VAL A CA 1
ATOM 1263 C C . VAL A 1 168 ? 8.127 -3.931 14.620 1.00 95.00 168 VAL A C 1
ATOM 1265 O O . VAL A 1 168 ? 8.669 -4.823 15.264 1.00 95.00 168 VAL A O 1
ATOM 1268 N N . ALA A 1 169 ? 8.316 -3.795 13.305 1.00 92.19 169 ALA A N 1
ATOM 1269 C CA . ALA A 1 169 ? 9.095 -4.746 12.511 1.00 92.19 169 ALA A CA 1
ATOM 1270 C C . ALA A 1 169 ? 10.570 -4.837 12.945 1.00 92.19 169 ALA A C 1
ATOM 1272 O O . ALA A 1 169 ? 11.202 -5.864 12.733 1.00 92.19 169 ALA A O 1
ATOM 1273 N N . ARG A 1 170 ? 11.127 -3.787 13.568 1.00 91.38 170 ARG A N 1
ATOM 1274 C CA . ARG A 1 170 ? 12.493 -3.795 14.127 1.00 91.38 170 ARG A CA 1
ATOM 1275 C C . ARG A 1 170 ? 12.618 -4.508 15.476 1.00 91.38 170 ARG A C 1
ATOM 1277 O O . ARG A 1 170 ? 13.740 -4.734 15.921 1.00 91.38 170 ARG A O 1
ATOM 1284 N N . GLN A 1 171 ? 11.505 -4.773 16.155 1.00 91.31 171 GLN A N 1
ATOM 1285 C CA . GLN A 1 171 ? 11.476 -5.396 17.485 1.00 91.31 171 GLN A CA 1
ATOM 1286 C C . GLN A 1 171 ? 11.205 -6.907 17.435 1.00 91.31 171 GLN A C 1
ATOM 1288 O O . GLN A 1 171 ? 11.280 -7.558 18.478 1.00 91.31 171 GLN A O 1
ATOM 1293 N N . LEU A 1 172 ? 10.883 -7.440 16.254 1.00 82.62 172 LEU A N 1
ATOM 1294 C CA . LEU A 1 172 ? 10.690 -8.865 15.977 1.00 82.62 172 LEU A CA 1
ATOM 1295 C C . LEU A 1 172 ? 11.982 -9.488 15.438 1.00 82.62 172 LEU A C 1
ATOM 1297 O O . LEU A 1 172 ? 12.241 -10.657 15.799 1.00 82.62 172 LEU A O 1
#

Foldseek 3Di:
DDFDPPDCPDPLVVQQEPHLWDQFDLNQKTFAHVHDQQGHHQCRVQVRPDQDQWGWGIAGQQLKTWIQGCPNLVADHQFIWICDQQALHIDTPPDHDVVVVVCRNVCVVCVVCVQVDEPCVSVVSNPQGNQWHKDWVVTNNDPQPRHNHPTDIDIDGSVVSNVVSVVVSVVD

Radius of gyration: 15.63 Å; Cα contacts (8 Å, |Δi|>4): 313; chains: 1; bounding box: 40×29×40 Å

=== Feature glossary ===
Legend for the data blocks above and below:

— What the protein is —

The amino-acid sequence is the protein's primary structure: the linear order of residues from the N-terminus to the C-terminus, written in one-letter code. Everything else here — the 3D coordinates, the secondary structure, the domain annotations — is ultimately a consequence of this string.

Functional annotations link the protein to curated databases. InterPro entries identify conserved domains and families by matching the sequence against member-database signatures (Pfam, PROSITE, CDD, …). Gene Ontology (GO) terms describe molecular function, biological process, and cellular component in a controlled vocabulary. CATH places the structure in a hierarchical fold classification (Class/Architecture/Topology/Homologous-superfamily). The organism is the source species.

— Where its atoms are —

Atomic coordinates in PDBx/mmCIF format — the same representation the Protein Data Bank distributes. Each line of the _atom_site loop places one backbone atom in Cartesian space (units: ångströms, origin: arbitrary).

The six renders are orthographic views along the three Cartesian axes in both directions. Representation (cartoon, sticks, or surface) and color scheme (sequence-rainbow or by-chain) vary across proteins so the training set covers all the common visualization conventions.

— Local backbone conformation —

Eight-state secondary structure (DSSP): H is the canonical α-helix, G the tighter 3₁₀-helix, I the wider π-helix; E/B are β-structure, T and S are turns and bends, and '-' is everything else. DSSP derives these from the pattern of main-chain N–H···O=C hydrogen bonds, not from the sequence.

Three-state secondary structure (P-SEA) collapses the eight DSSP classes into helix (a), strand (b), and coil (c). P-SEA assigns these fr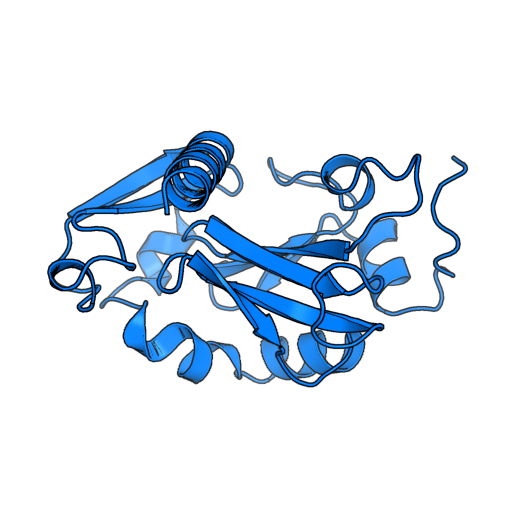om Cα geometry alone — distances and angles — without requiring backbone oxygens, so it works on any Cα trace.

φ (phi) and ψ (psi) are the two rotatable backbone dihedrals per residue: φ is the C(i-1)–N–Cα–C torsion, ψ is the N–Cα–C–N(i+1) torsion, both in degrees on (−180°, 180°]. α-helical residues cluster near (−60°, −45°); β-strand residues near (−120°, +130°). A Ramachandran plot is simply a scatter of (φ, ψ) for every residue.

— Global shape and packing —

The geometric summary reports three shape descriptors. Rg (radius of gyration) measures how spread out the Cα atoms are about their centre of mass; compact globular proteins have small Rg, elongated or unfolded ones large. Cα contacts (<8 Å, |i−j|>4) count long-range residue pairs in spatial proximity — high for tightly packed folds, near zero for rods or random coil. The bounding-box extents give the protein's footprint along x, y, z in Å.

SASA measures how much of the protein is reachable by solvent. It is computed by rolling a water-sized probe over the atomic surface and summing the exposed area (Å²). Per-residue SASA distinguishes core (buried, low SASA) from surface (exposed, high SASA) residues; total SASA is a whole-molecule size measure.

Plot images: a contact map (which residues are close in 3D, as an N×N binary image), a Ramachandran scatter (backbone torsion angles, revealing secondary-structure composition at a glance), and — for AlphaFold structures — a PAE heatmap (pairwise prediction confidence).

— Structural neighborhood —

A 3Di character summarizes, for each residue, the relative orientation of the Cα frame of its nearest spatial neighbor. Because it encodes fold topology rather than chemistry, 3Di alignments detect remote structural similarity that sequence alignment misses.

The Foldseek neighbor list gives the closest experimentally determined structures in the PDB, ranked by structural alignment. TM-score near 1 means near-identical fold; near 0.3 means only rough topology match. This is how one finds what a novel AlphaFold prediction most resembles in the solved-structure universe.

— Confidence and disorder —

For AlphaFold models, the B-factor field carries pLDDT — the model's own estimate of local accuracy on a 0–100 scale. Regions with pLDDT<50 should be treated as essentially unmodeled; they often correspond to intrinsically disordered segments.

Crystallographic B-factors measure how much each atom's electron density is smeared out, in Å². They rise in mobile loops and surface residues and fall in the buried interior. In AlphaFold models this column is repurposed to hold pLDDT instead.

Predicted Aligned Error (PAE) is an AlphaFold confidence matrix: entry (i, j) is the expected error in the position of residue j, in ångströms, when the prediction is superimposed on the true structure at residue i. Low PAE within a block of residues means that block is internally rigid and well-predicted; high PAE between two blocks means their relative placement is uncertain even if each block individually is confident.